Protein AF-A0A8T4C7E3-F1 (afdb_monomer_lite)

Structure (mmCIF, N/CA/C/O backbone):
data_AF-A0A8T4C7E3-F1
#
_entry.id   AF-A0A8T4C7E3-F1
#
loop_
_atom_site.group_PDB
_atom_site.id
_atom_site.type_symbol
_atom_site.label_atom_id
_atom_site.label_alt_id
_atom_site.label_comp_id
_atom_site.label_asym_id
_atom_site.label_entity_id
_atom_site.label_seq_id
_atom_site.pdbx_PDB_ins_code
_atom_site.Cartn_x
_atom_site.Cartn_y
_atom_site.Cartn_z
_atom_site.occupancy
_atom_site.B_iso_or_equiv
_atom_site.auth_seq_id
_atom_site.auth_comp_id
_atom_site.auth_asym_id
_atom_site.auth_atom_id
_atom_site.pdbx_PDB_model_num
ATOM 1 N N . MET A 1 1 ? -0.941 -18.475 -0.691 1.00 82.50 1 MET A N 1
ATOM 2 C CA . MET A 1 1 ? 0.080 -18.364 -1.770 1.00 82.50 1 MET A CA 1
ATOM 3 C C . MET A 1 1 ? 1.444 -18.668 -1.154 1.00 82.50 1 MET A C 1
ATOM 5 O O . MET A 1 1 ? 1.542 -18.576 0.062 1.00 82.50 1 MET A O 1
ATOM 9 N N . LYS A 1 2 ? 2.469 -19.053 -1.928 1.00 84.50 2 LYS A N 1
ATOM 10 C CA . LYS A 1 2 ? 3.841 -19.181 -1.406 1.00 84.50 2 LYS A CA 1
ATOM 11 C C . LYS A 1 2 ? 4.754 -18.134 -2.028 1.00 84.50 2 LYS A C 1
ATOM 13 O O . LYS A 1 2 ? 4.716 -17.951 -3.242 1.00 84.50 2 LYS A O 1
ATOM 18 N N . ILE A 1 3 ? 5.561 -17.474 -1.205 1.00 85.75 3 ILE A N 1
ATOM 19 C CA . ILE A 1 3 ? 6.605 -16.536 -1.630 1.00 85.75 3 ILE A CA 1
ATOM 20 C C . ILE A 1 3 ? 7.895 -16.996 -0.950 1.00 85.75 3 ILE A C 1
ATOM 22 O O . ILE A 1 3 ? 7.884 -17.281 0.242 1.00 85.75 3 ILE A O 1
ATOM 26 N N . GLY A 1 4 ? 8.975 -17.192 -1.712 1.00 80.00 4 GLY A N 1
ATOM 27 C CA . GLY A 1 4 ? 10.256 -17.656 -1.154 1.00 80.00 4 GLY A CA 1
ATOM 28 C C . GLY A 1 4 ? 10.197 -19.000 -0.406 1.00 80.00 4 GLY A C 1
ATOM 29 O O . GLY A 1 4 ? 11.037 -19.255 0.445 1.00 80.00 4 GLY A O 1
ATOM 30 N N . GLY A 1 5 ? 9.195 -19.844 -0.685 1.00 82.50 5 GLY A N 1
ATOM 31 C CA . GLY A 1 5 ? 8.962 -21.111 0.024 1.00 82.50 5 GLY A CA 1
ATOM 32 C C . GLY A 1 5 ? 8.084 -21.005 1.279 1.00 82.50 5 GLY A C 1
ATOM 33 O O . GLY A 1 5 ? 7.629 -22.037 1.772 1.00 82.50 5 GLY A O 1
ATOM 34 N N . PHE A 1 6 ? 7.769 -19.794 1.740 1.00 83.75 6 PHE A N 1
ATOM 35 C CA . PHE A 1 6 ? 6.921 -19.542 2.905 1.00 83.75 6 PHE A CA 1
ATOM 36 C C . PHE A 1 6 ? 5.466 -19.331 2.497 1.00 83.75 6 PHE A C 1
ATOM 38 O O . PHE A 1 6 ? 5.182 -18.708 1.470 1.00 83.75 6 PHE A O 1
ATOM 45 N N . GLU A 1 7 ? 4.533 -19.853 3.294 1.00 84.62 7 GLU A N 1
ATOM 46 C CA . GLU A 1 7 ? 3.115 -19.547 3.120 1.00 84.62 7 GLU A CA 1
ATOM 47 C C . GLU A 1 7 ? 2.833 -18.130 3.600 1.00 84.62 7 GLU A C 1
ATOM 49 O O . GLU A 1 7 ? 3.175 -17.758 4.719 1.00 84.62 7 GLU A O 1
ATOM 54 N N . VAL A 1 8 ? 2.220 -17.337 2.725 1.00 86.62 8 VAL A N 1
ATOM 55 C CA . VAL A 1 8 ? 1.709 -16.018 3.089 1.00 86.62 8 VAL A CA 1
ATOM 56 C C . VAL A 1 8 ? 0.236 -16.097 3.433 1.00 86.62 8 VAL A C 1
ATOM 58 O O . VAL A 1 8 ? -0.486 -16.966 2.927 1.00 86.62 8 VAL A O 1
ATOM 61 N N . GLY A 1 9 ? -0.184 -15.156 4.275 1.00 83.06 9 GLY A N 1
ATOM 62 C CA . GLY A 1 9 ? -1.538 -15.049 4.790 1.00 83.06 9 GLY A CA 1
ATOM 63 C C . GLY A 1 9 ? -2.631 -15.180 3.727 1.00 83.06 9 GLY A C 1
ATOM 64 O O . GLY A 1 9 ? -2.455 -14.698 2.605 1.00 83.06 9 GLY A O 1
ATOM 65 N N . PRO A 1 10 ? -3.773 -15.817 4.038 1.00 87.50 10 PRO A N 1
ATOM 66 C CA . PRO A 1 10 ? -4.917 -15.816 3.136 1.00 87.50 10 PRO A CA 1
ATOM 67 C C . PRO A 1 10 ? -5.454 -14.393 2.936 1.00 87.50 10 PRO A C 1
ATOM 69 O O . PRO A 1 10 ? -5.264 -13.515 3.780 1.00 87.50 10 PRO A O 1
ATOM 72 N N . TYR A 1 11 ? -6.159 -14.181 1.826 1.00 91.06 11 TYR A N 1
ATOM 73 C CA . TYR A 1 11 ? -6.895 -12.946 1.571 1.00 91.06 11 TYR A CA 1
ATOM 74 C C . TYR A 1 11 ? -8.400 -13.218 1.505 1.00 91.06 11 TYR A C 1
ATOM 76 O O . TYR A 1 11 ? -8.830 -14.322 1.163 1.00 91.06 11 TYR A O 1
ATOM 84 N N . ALA A 1 12 ? -9.201 -12.205 1.817 1.00 88.00 12 ALA A N 1
ATOM 85 C CA . ALA A 1 12 ? -10.651 -12.230 1.710 1.00 88.00 12 ALA A CA 1
ATOM 86 C C . ALA A 1 12 ? -11.149 -10.919 1.100 1.00 88.00 12 ALA A C 1
ATOM 88 O O . ALA A 1 12 ? -10.656 -9.846 1.441 1.00 88.00 12 ALA A O 1
ATOM 89 N N . LEU A 1 13 ? -12.145 -11.008 0.222 1.00 90.19 13 LEU A N 1
ATOM 90 C CA . LEU A 1 13 ? -12.872 -9.844 -0.271 1.00 90.19 13 LEU A CA 1
ATOM 91 C C . LEU A 1 13 ? -14.147 -9.689 0.561 1.00 90.19 13 LEU A C 1
ATOM 93 O O . LEU A 1 13 ? -14.930 -10.636 0.664 1.00 90.19 13 LEU A O 1
ATOM 97 N N . ARG A 1 14 ? -14.348 -8.522 1.169 1.00 84.56 14 ARG A N 1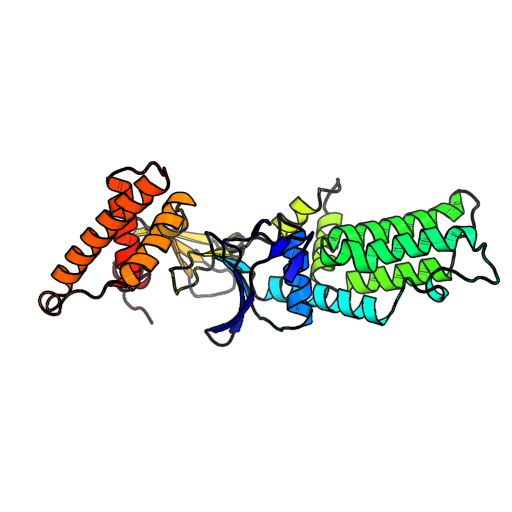
ATOM 98 C CA . ARG A 1 14 ? -15.565 -8.177 1.913 1.00 84.56 14 ARG A CA 1
ATOM 99 C C . ARG A 1 14 ? -16.186 -6.919 1.346 1.00 84.56 14 ARG A C 1
ATOM 101 O O . ARG A 1 14 ? -15.470 -6.038 0.891 1.00 84.56 14 ARG A O 1
ATOM 108 N N . GLU A 1 15 ? -17.505 -6.837 1.389 1.00 84.81 15 GLU A N 1
ATOM 109 C CA . GLU A 1 15 ? -18.229 -5.639 0.985 1.00 84.81 15 GLU A CA 1
ATOM 110 C C . GLU A 1 15 ? -18.813 -4.974 2.230 1.00 84.81 15 GLU A C 1
ATOM 112 O O . GLU A 1 15 ? -19.645 -5.557 2.924 1.00 84.81 15 GLU A O 1
ATOM 117 N N . GLU A 1 16 ? -18.332 -3.773 2.540 1.00 77.12 16 GLU A N 1
ATOM 118 C CA . GLU A 1 16 ? -18.746 -2.991 3.704 1.00 77.12 16 GLU A CA 1
ATOM 119 C C . GLU A 1 16 ? -18.994 -1.547 3.256 1.00 77.12 16 GLU A C 1
ATOM 121 O O . GLU A 1 16 ? -18.185 -0.949 2.551 1.00 77.12 16 GLU A O 1
ATOM 126 N N . GLY A 1 17 ? -20.157 -0.983 3.601 1.00 73.75 17 GLY A N 1
ATOM 127 C CA . GLY A 1 17 ? -20.495 0.401 3.239 1.00 73.75 17 GLY A CA 1
ATOM 128 C C . GLY A 1 17 ? -20.521 0.689 1.729 1.00 73.75 17 GLY A C 1
ATOM 129 O O . GLY A 1 17 ? -20.259 1.820 1.328 1.00 73.75 17 GLY A O 1
ATOM 130 N N . GLY A 1 18 ? -20.802 -0.320 0.893 1.00 80.12 18 GLY A N 1
ATOM 131 C CA . GLY A 1 18 ? -20.802 -0.199 -0.571 1.00 80.12 18 GLY A CA 1
ATOM 132 C C . GLY A 1 18 ? -19.409 -0.160 -1.207 1.00 80.12 18 GLY A C 1
ATOM 133 O O . GLY A 1 18 ? -19.295 0.186 -2.379 1.00 80.12 18 GLY A O 1
ATOM 134 N N . LYS A 1 19 ? -18.361 -0.494 -0.444 1.00 86.94 19 LYS A N 1
ATOM 135 C CA . LYS A 1 19 ? -16.977 -0.595 -0.918 1.00 86.94 19 LYS A CA 1
ATOM 136 C C . LYS A 1 19 ? -16.463 -2.019 -0.758 1.00 86.94 19 LYS A C 1
ATOM 138 O O . LYS A 1 19 ? -16.834 -2.724 0.181 1.00 86.94 19 LYS A O 1
ATOM 143 N N . LYS A 1 20 ? -15.579 -2.436 -1.659 1.00 91.00 20 LYS A N 1
ATOM 144 C CA . LYS A 1 20 ? -14.893 -3.730 -1.651 1.00 91.00 20 LYS A CA 1
ATOM 145 C C . LYS A 1 20 ? -13.562 -3.622 -0.917 1.00 91.00 20 LYS A C 1
ATOM 147 O O . LYS A 1 20 ? -12.617 -2.997 -1.391 1.00 91.00 20 LYS A O 1
ATOM 152 N N . HIS A 1 21 ? -13.481 -4.283 0.223 1.00 89.88 21 HIS A N 1
ATOM 153 C CA . HIS A 1 21 ? -12.300 -4.379 1.063 1.00 89.88 21 HIS A CA 1
ATOM 154 C C . HIS A 1 21 ? -11.558 -5.674 0.747 1.00 89.88 21 HIS A C 1
ATOM 156 O O . HIS A 1 21 ? -12.080 -6.772 0.958 1.00 89.88 21 HIS A O 1
ATOM 162 N N . LEU A 1 22 ? -10.326 -5.553 0.266 1.00 94.06 22 LEU A N 1
ATOM 163 C CA . LEU A 1 22 ? -9.416 -6.669 0.064 1.00 94.06 22 LEU A CA 1
ATOM 164 C C . LEU A 1 22 ? -8.514 -6.813 1.287 1.00 94.06 22 LEU A C 1
ATOM 166 O O . LEU A 1 22 ? -7.558 -6.061 1.473 1.00 94.06 22 LEU A O 1
ATOM 170 N N . ILE A 1 23 ? -8.857 -7.778 2.134 1.00 88.81 23 ILE A N 1
ATOM 171 C CA . ILE A 1 23 ? -8.260 -7.979 3.452 1.00 88.81 23 ILE A CA 1
ATOM 172 C C . ILE A 1 23 ? -7.237 -9.107 3.378 1.00 88.81 23 ILE A C 1
ATOM 174 O O . ILE A 1 23 ? -7.580 -10.222 2.992 1.00 88.81 23 ILE A O 1
ATOM 178 N N . TYR A 1 24 ? -6.004 -8.838 3.795 1.00 90.38 24 TYR A N 1
ATOM 179 C CA . TYR A 1 24 ? -4.910 -9.802 3.892 1.00 90.38 24 TYR A CA 1
ATOM 180 C C . TYR A 1 24 ? -4.664 -10.146 5.359 1.00 90.38 24 TYR A C 1
ATOM 182 O O . TYR A 1 24 ? -4.425 -9.254 6.169 1.00 90.38 24 TYR A O 1
ATOM 190 N N . ALA A 1 25 ? -4.700 -11.430 5.713 1.00 84.75 25 ALA A N 1
ATOM 191 C CA . ALA A 1 25 ? -4.421 -11.886 7.072 1.00 84.75 25 ALA A CA 1
ATOM 192 C C . ALA A 1 25 ? -2.904 -11.977 7.306 1.00 84.75 25 ALA A C 1
ATOM 194 O O . ALA A 1 25 ? -2.286 -13.012 7.078 1.00 84.75 25 ALA A O 1
ATOM 195 N N . CYS A 1 26 ? -2.287 -10.888 7.747 1.00 84.56 26 CYS A N 1
ATOM 196 C CA . CYS A 1 26 ? -0.836 -10.759 7.872 1.00 84.56 26 CYS A CA 1
ATOM 197 C C . CYS A 1 26 ? -0.260 -11.224 9.220 1.00 84.56 26 CYS A C 1
ATOM 199 O O . CYS A 1 26 ? 0.955 -11.328 9.332 1.00 84.56 26 CYS A O 1
ATOM 201 N N . LYS A 1 27 ? -1.101 -11.534 10.211 1.00 74.06 27 LYS A N 1
ATOM 202 C CA . LYS A 1 27 ? -0.687 -11.847 11.592 1.00 74.06 27 LYS A CA 1
ATOM 203 C C . LYS A 1 27 ? 0.348 -12.972 11.735 1.00 74.06 27 LYS A C 1
ATOM 205 O O . LYS A 1 27 ? 1.240 -12.876 12.567 1.00 74.06 27 LYS A O 1
ATOM 210 N N . ASP A 1 28 ? 0.222 -14.024 10.929 1.00 74.81 28 ASP A N 1
ATOM 211 C CA . ASP A 1 28 ? 1.137 -15.177 10.939 1.00 74.81 28 ASP A CA 1
ATOM 212 C C . ASP A 1 28 ? 2.102 -15.153 9.737 1.00 74.81 28 ASP A C 1
ATOM 214 O O . ASP A 1 28 ? 2.719 -16.160 9.387 1.00 74.81 28 ASP A O 1
ATOM 218 N N . CYS A 1 29 ? 2.201 -14.013 9.047 1.00 79.75 29 CYS A N 1
ATOM 219 C CA . CYS A 1 29 ? 3.056 -13.869 7.880 1.00 79.75 29 CYS A CA 1
ATOM 220 C C . CYS A 1 29 ? 4.514 -13.665 8.309 1.00 79.75 29 CYS A C 1
ATOM 222 O O . CYS A 1 29 ? 4.811 -12.885 9.207 1.00 79.75 29 CYS A O 1
ATOM 224 N N . VAL A 1 30 ? 5.442 -14.325 7.612 1.00 82.50 30 VAL A N 1
ATOM 225 C CA . VAL A 1 30 ? 6.892 -14.142 7.824 1.00 82.50 30 VAL A CA 1
ATOM 226 C C . VAL A 1 30 ? 7.370 -12.769 7.322 1.00 82.50 30 VAL A C 1
ATOM 228 O O . VAL A 1 30 ? 8.421 -12.283 7.730 1.00 82.50 30 VAL A O 1
ATOM 231 N N . TYR A 1 31 ? 6.594 -12.146 6.433 1.00 85.88 31 TYR A N 1
ATOM 232 C CA . TYR A 1 31 ? 6.879 -10.845 5.830 1.00 85.88 31 TYR A CA 1
ATOM 233 C C . TYR A 1 31 ? 6.127 -9.720 6.540 1.00 85.88 31 TYR A C 1
ATOM 235 O O . TYR A 1 31 ? 5.017 -9.920 7.037 1.00 85.88 31 TYR A O 1
ATOM 243 N N . GLY A 1 32 ? 6.704 -8.521 6.523 1.00 81.94 32 GLY A N 1
ATOM 244 C CA . GLY A 1 32 ? 6.126 -7.329 7.126 1.00 81.94 32 GLY A CA 1
ATOM 245 C C . GLY A 1 32 ? 4.801 -6.928 6.479 1.00 81.94 32 GLY A C 1
ATOM 246 O O . GLY A 1 32 ? 4.667 -6.856 5.257 1.00 81.94 32 GLY A O 1
ATOM 247 N N . ALA A 1 33 ? 3.814 -6.602 7.311 1.00 85.88 33 ALA A N 1
ATOM 248 C CA . ALA A 1 33 ? 2.494 -6.145 6.888 1.00 85.88 33 ALA A CA 1
ATOM 249 C C . ALA A 1 33 ? 2.495 -4.657 6.493 1.00 85.88 33 ALA A C 1
ATOM 251 O O . ALA A 1 33 ? 1.714 -3.875 7.031 1.00 85.88 33 ALA A O 1
ATOM 252 N N . SER A 1 34 ? 3.399 -4.246 5.601 1.00 87.06 34 SER A N 1
ATOM 253 C CA . SER A 1 34 ? 3.549 -2.860 5.141 1.00 87.06 34 SER A CA 1
ATOM 254 C C . SER A 1 34 ? 3.855 -2.836 3.652 1.00 87.06 34 SER A C 1
ATOM 256 O O . SER A 1 34 ? 4.810 -3.458 3.188 1.00 87.06 34 SER A O 1
ATOM 258 N N . LEU A 1 35 ? 3.050 -2.084 2.907 1.00 88.75 35 LEU A N 1
ATOM 259 C CA . LEU A 1 35 ? 3.277 -1.839 1.491 1.00 88.75 35 LEU A CA 1
ATOM 260 C C . LEU A 1 35 ? 4.555 -1.024 1.264 1.00 88.75 35 LEU A C 1
ATOM 262 O O . LEU A 1 35 ? 5.218 -1.204 0.243 1.00 88.75 35 LEU A O 1
ATOM 266 N N . ALA A 1 36 ? 4.922 -0.159 2.213 1.00 86.88 36 ALA A N 1
ATOM 267 C CA . ALA A 1 36 ? 6.114 0.668 2.107 1.00 86.88 36 ALA A CA 1
ATOM 268 C C . ALA A 1 36 ? 7.393 -0.098 2.453 1.00 86.88 36 ALA A C 1
ATOM 270 O O . ALA A 1 36 ? 8.388 -0.016 1.730 1.00 86.88 36 ALA A O 1
ATOM 271 N N . ASP A 1 37 ? 7.350 -0.905 3.510 1.00 85.75 37 ASP A N 1
ATOM 272 C CA . ASP A 1 37 ? 8.562 -1.492 4.077 1.00 85.75 37 ASP A CA 1
ATOM 273 C C . ASP A 1 37 ? 8.895 -2.882 3.538 1.00 85.75 37 ASP A C 1
ATOM 275 O O . ASP A 1 37 ? 10.071 -3.238 3.522 1.00 85.75 37 ASP A O 1
ATOM 279 N N . ASP A 1 38 ? 7.911 -3.662 3.068 1.00 90.38 38 ASP A N 1
ATOM 280 C CA . ASP A 1 38 ? 8.159 -5.045 2.648 1.00 90.38 38 ASP A CA 1
ATOM 281 C C . ASP A 1 38 ? 7.860 -5.292 1.149 1.00 90.38 38 ASP A C 1
ATOM 283 O O . ASP A 1 38 ? 6.703 -5.235 0.713 1.00 90.38 38 ASP A O 1
ATOM 287 N N . PRO A 1 39 ? 8.877 -5.629 0.328 1.00 92.44 39 PRO A N 1
ATOM 288 C CA . PRO A 1 39 ? 8.686 -5.938 -1.091 1.00 92.44 39 PRO A CA 1
ATOM 289 C C . PRO A 1 39 ? 7.868 -7.211 -1.345 1.00 92.44 39 PRO A C 1
ATOM 291 O O . PRO A 1 39 ? 7.196 -7.312 -2.371 1.00 92.44 39 PRO A O 1
ATOM 294 N N . HIS A 1 40 ? 7.889 -8.188 -0.439 1.00 93.75 40 HIS A N 1
ATOM 295 C CA . HIS A 1 40 ? 7.094 -9.410 -0.571 1.00 93.75 40 HIS A CA 1
ATOM 296 C C . HIS A 1 40 ? 5.614 -9.127 -0.318 1.00 93.75 40 HIS A C 1
ATOM 298 O O . HIS A 1 40 ? 4.759 -9.737 -0.962 1.00 93.75 40 HIS A O 1
ATOM 304 N N . CYS A 1 41 ? 5.307 -8.166 0.561 1.00 92.81 41 CYS A N 1
ATOM 305 C CA . CYS A 1 41 ? 3.948 -7.664 0.740 1.00 92.81 41 CYS A CA 1
ATOM 306 C C . CYS A 1 41 ? 3.427 -7.028 -0.558 1.00 92.81 41 CYS A C 1
ATOM 308 O O . CYS A 1 41 ? 2.362 -7.413 -1.042 1.00 92.81 41 CYS A O 1
ATOM 310 N N . ARG A 1 42 ? 4.223 -6.158 -1.200 1.00 94.25 42 ARG A N 1
ATOM 311 C CA . ARG A 1 42 ? 3.896 -5.584 -2.523 1.00 94.25 42 ARG A CA 1
ATOM 312 C C . ARG A 1 42 ? 3.643 -6.666 -3.572 1.00 94.25 42 ARG A C 1
ATOM 314 O O . ARG A 1 42 ? 2.609 -6.646 -4.237 1.00 94.25 42 ARG A O 1
ATOM 321 N N . PHE A 1 43 ? 4.522 -7.665 -3.651 1.00 94.69 43 PHE A N 1
ATOM 322 C CA . PHE A 1 43 ? 4.350 -8.801 -4.558 1.00 94.69 43 PHE A CA 1
ATOM 323 C C . PHE A 1 43 ? 3.058 -9.576 -4.301 1.00 94.69 43 PHE A C 1
ATOM 325 O O . PHE A 1 43 ? 2.363 -9.966 -5.245 1.00 94.69 43 PHE A O 1
ATOM 332 N N . HIS A 1 44 ? 2.715 -9.807 -3.034 1.00 94.38 44 HIS A N 1
ATOM 333 C CA . HIS A 1 44 ? 1.473 -10.476 -2.677 1.00 94.38 44 HIS A CA 1
ATOM 334 C C . HIS A 1 44 ? 0.256 -9.666 -3.142 1.00 94.38 44 HIS A C 1
ATOM 336 O O . HIS A 1 44 ? -0.615 -10.214 -3.819 1.00 94.38 44 HIS A O 1
ATOM 342 N N . ILE A 1 45 ? 0.248 -8.361 -2.859 1.00 94.56 45 ILE A N 1
ATOM 343 C CA . ILE A 1 45 ? -0.830 -7.439 -3.231 1.00 94.56 45 ILE A CA 1
ATOM 344 C C . ILE A 1 45 ? -1.019 -7.398 -4.749 1.00 94.56 45 ILE A C 1
ATOM 346 O O . ILE A 1 45 ? -2.123 -7.627 -5.244 1.00 94.56 45 ILE A O 1
ATOM 350 N N . VAL A 1 46 ? 0.063 -7.187 -5.504 1.00 95.00 46 VAL A N 1
ATOM 351 C CA . VAL A 1 46 ? 0.045 -7.134 -6.974 1.00 95.00 46 VAL A CA 1
ATOM 352 C C . VAL A 1 46 ? -0.557 -8.399 -7.576 1.00 95.00 46 VAL A C 1
ATOM 354 O O . VAL A 1 46 ? -1.351 -8.313 -8.512 1.00 95.00 46 VAL A O 1
ATOM 357 N N . ASN A 1 47 ? -0.197 -9.576 -7.057 1.00 93.25 47 ASN A N 1
ATOM 358 C CA . ASN A 1 47 ? -0.680 -10.853 -7.586 1.00 93.25 47 ASN A CA 1
ATOM 359 C C . ASN A 1 47 ? -2.146 -11.139 -7.262 1.00 93.25 47 ASN A C 1
ATOM 361 O O . ASN A 1 47 ? -2.823 -11.805 -8.049 1.00 93.25 47 ASN A O 1
ATOM 365 N N . VAL A 1 48 ? -2.643 -10.666 -6.122 1.00 94.62 48 VAL A N 1
ATOM 366 C CA . VAL A 1 48 ? -4.057 -10.813 -5.770 1.00 94.62 48 VAL A CA 1
ATOM 367 C C . VAL A 1 48 ? -4.906 -9.808 -6.556 1.00 94.62 48 VAL A C 1
ATOM 369 O O . VAL A 1 48 ? -5.908 -10.209 -7.145 1.00 94.62 48 VAL A O 1
ATOM 372 N N . LEU A 1 49 ? -4.456 -8.557 -6.709 1.00 95.25 49 LEU A N 1
ATOM 373 C CA . LEU A 1 49 ? -5.123 -7.540 -7.541 1.00 95.25 49 LEU A CA 1
ATOM 374 C C . LEU A 1 49 ? -5.203 -7.903 -9.037 1.00 95.25 49 LEU A C 1
ATOM 376 O O . LEU A 1 49 ? -6.060 -7.381 -9.751 1.00 95.25 49 LEU A O 1
ATOM 380 N N . GLN A 1 50 ? -4.379 -8.841 -9.526 1.00 92.06 50 GLN A N 1
ATOM 381 C CA . GLN A 1 50 ? -4.520 -9.377 -10.892 1.00 92.06 50 GLN A CA 1
ATOM 382 C C . GLN A 1 50 ? -5.819 -10.188 -11.051 1.00 92.06 50 GLN A C 1
ATOM 384 O O . GLN A 1 50 ? -6.291 -10.372 -12.169 1.00 92.06 50 GLN A O 1
ATOM 389 N N . LYS A 1 51 ? -6.382 -10.704 -9.949 1.00 91.69 51 LYS A N 1
ATOM 390 C CA . LYS A 1 51 ? -7.516 -11.646 -9.932 1.00 91.69 51 LYS A CA 1
ATOM 391 C C . LYS A 1 51 ? -8.778 -11.071 -9.299 1.00 91.69 51 LYS A C 1
ATOM 393 O O . LYS A 1 51 ? -9.857 -11.624 -9.495 1.00 91.69 51 LYS A O 1
ATOM 398 N N . SER A 1 52 ? -8.644 -10.011 -8.513 1.00 90.00 52 SER A N 1
ATOM 399 C CA . SER A 1 52 ? -9.742 -9.379 -7.790 1.00 90.00 52 SER A CA 1
ATOM 400 C C . SER A 1 52 ? -9.677 -7.870 -7.923 1.00 90.00 52 SER A C 1
ATOM 402 O O . SER A 1 52 ? -8.593 -7.293 -7.946 1.00 90.00 52 SER A O 1
ATOM 404 N N . ASP A 1 53 ? -10.848 -7.253 -7.941 1.00 90.75 53 ASP A N 1
ATOM 405 C CA . ASP A 1 53 ? -11.003 -5.806 -7.913 1.00 90.75 53 ASP A CA 1
ATOM 406 C C . ASP A 1 53 ? -11.409 -5.353 -6.508 1.00 90.75 53 ASP A C 1
ATOM 408 O O . ASP A 1 53 ? -12.183 -6.045 -5.834 1.00 90.75 53 ASP A O 1
ATOM 412 N N . ALA A 1 54 ? -10.860 -4.229 -6.057 1.00 93.81 54 ALA A N 1
ATOM 413 C CA . ALA A 1 54 ? -11.018 -3.746 -4.693 1.00 93.81 54 ALA A CA 1
ATOM 414 C C . ALA A 1 54 ? -10.934 -2.222 -4.634 1.00 93.81 54 ALA A C 1
ATOM 416 O O . ALA A 1 54 ? -10.138 -1.614 -5.343 1.00 93.81 54 ALA A O 1
ATOM 417 N N . ASP A 1 55 ? -11.717 -1.637 -3.733 1.00 91.62 55 ASP A N 1
ATOM 418 C CA . ASP A 1 55 ? -11.691 -0.206 -3.440 1.00 91.62 55 ASP A CA 1
ATOM 419 C C . ASP A 1 55 ? -10.680 0.103 -2.329 1.00 91.62 55 ASP A C 1
ATOM 421 O O . ASP A 1 55 ? -10.104 1.181 -2.290 1.00 91.62 55 ASP A O 1
ATOM 425 N N . LEU A 1 56 ? -10.448 -0.837 -1.409 1.00 91.31 56 LEU A N 1
ATOM 426 C CA . LEU A 1 56 ? -9.556 -0.657 -0.263 1.00 91.31 56 LEU A CA 1
ATOM 427 C C . LEU A 1 56 ? -8.679 -1.892 -0.063 1.00 91.31 56 LEU A C 1
ATOM 429 O O . LEU A 1 56 ? -9.166 -3.022 -0.144 1.00 91.31 56 LEU A O 1
ATOM 433 N N . ILE A 1 57 ? -7.407 -1.685 0.272 1.00 94.25 57 ILE A N 1
ATOM 434 C CA . ILE A 1 57 ? -6.493 -2.750 0.707 1.00 94.25 57 ILE A CA 1
ATOM 435 C C . ILE A 1 57 ? -6.344 -2.667 2.221 1.00 94.25 57 ILE A C 1
ATOM 437 O O . ILE A 1 57 ? -6.011 -1.613 2.758 1.00 94.25 57 ILE A O 1
ATOM 441 N N . VAL A 1 58 ? -6.551 -3.786 2.912 1.00 89.75 58 VAL A N 1
ATOM 442 C CA . VAL A 1 58 ? -6.403 -3.883 4.367 1.00 89.75 58 VAL A CA 1
ATOM 443 C C . VAL A 1 58 ? -5.375 -4.955 4.696 1.00 89.75 58 VAL A C 1
ATOM 445 O O . VAL A 1 58 ? -5.591 -6.132 4.413 1.00 89.75 58 VAL A O 1
ATOM 448 N N . LEU A 1 59 ? -4.263 -4.571 5.314 1.00 89.62 59 LEU A N 1
ATOM 449 C CA . LEU A 1 59 ? -3.284 -5.511 5.860 1.00 89.62 59 LEU A CA 1
ATOM 450 C C . LEU A 1 59 ? -3.597 -5.722 7.341 1.00 89.62 59 LEU A C 1
ATOM 452 O O . LEU A 1 59 ? -3.328 -4.848 8.162 1.00 89.62 59 LEU A O 1
ATOM 456 N N . ALA A 1 60 ? -4.210 -6.859 7.665 1.00 82.00 60 ALA A N 1
ATOM 457 C CA . ALA A 1 60 ? -4.644 -7.206 9.013 1.00 82.00 60 ALA A CA 1
ATOM 458 C C . ALA A 1 60 ? -3.541 -7.980 9.748 1.00 82.00 60 ALA A C 1
ATOM 460 O O . ALA A 1 60 ? -3.422 -9.201 9.621 1.00 82.00 60 ALA A O 1
ATOM 461 N N . ASP A 1 61 ? -2.720 -7.255 10.499 1.00 78.69 61 ASP A N 1
ATOM 462 C CA . ASP A 1 61 ? -1.683 -7.791 11.386 1.00 78.69 61 ASP A CA 1
ATOM 463 C C . ASP A 1 61 ? -2.110 -7.591 12.856 1.00 78.69 61 ASP A C 1
ATOM 465 O O . ASP A 1 61 ? -3.288 -7.753 13.185 1.00 78.69 61 ASP A O 1
ATOM 469 N N . VAL A 1 62 ? -1.192 -7.212 13.752 1.00 66.06 62 VAL A N 1
ATOM 470 C CA . VAL A 1 62 ? -1.522 -6.608 15.045 1.00 66.06 62 VAL A CA 1
ATOM 471 C C . VAL A 1 62 ? -2.450 -5.419 14.809 1.00 66.06 62 VAL A C 1
ATOM 473 O O . VAL A 1 62 ? -3.507 -5.372 15.411 1.00 66.06 62 VAL A O 1
ATOM 476 N N . TYR A 1 63 ? -2.137 -4.529 13.867 1.00 66.75 63 TYR A N 1
ATOM 477 C CA . TYR A 1 63 ? -3.035 -3.450 13.447 1.00 66.75 63 TYR A CA 1
ATOM 478 C C . TYR A 1 63 ? -3.595 -3.705 12.049 1.00 66.75 63 TYR A C 1
ATOM 480 O O . TYR A 1 63 ? -2.955 -4.370 11.233 1.00 66.75 63 TYR A O 1
ATOM 488 N N . GLU A 1 64 ? -4.757 -3.122 11.751 1.00 77.31 64 GLU A N 1
ATOM 489 C CA . GLU A 1 64 ? -5.229 -3.009 10.373 1.00 77.31 64 GLU A CA 1
ATOM 490 C C . GLU A 1 64 ? -4.574 -1.788 9.737 1.00 77.31 64 GLU A C 1
ATOM 492 O O . GLU A 1 64 ? -4.837 -0.656 10.133 1.00 77.31 64 GLU A O 1
ATOM 497 N N . ARG A 1 65 ? -3.714 -2.013 8.747 1.00 82.62 65 ARG A N 1
ATOM 498 C CA . ARG A 1 65 ? -3.218 -0.945 7.877 1.00 82.62 65 ARG A CA 1
ATOM 499 C C . ARG A 1 65 ? -4.131 -0.845 6.671 1.00 82.62 65 ARG A C 1
ATOM 501 O O . ARG A 1 65 ? -4.187 -1.777 5.868 1.00 82.62 65 ARG A O 1
ATOM 508 N N . VAL A 1 66 ? -4.858 0.260 6.571 1.00 85.38 66 VAL A N 1
ATOM 509 C CA . VAL A 1 66 ? -5.822 0.503 5.499 1.00 85.38 66 VAL A CA 1
ATOM 510 C C . VAL A 1 66 ? -5.214 1.470 4.491 1.00 85.38 66 VAL A C 1
ATOM 512 O O . VAL A 1 66 ? -4.823 2.580 4.846 1.00 85.38 66 VAL A O 1
ATOM 515 N N . TYR A 1 67 ? -5.161 1.048 3.231 1.00 89.56 67 TYR A N 1
ATOM 516 C CA . TYR A 1 67 ? -4.827 1.902 2.097 1.00 89.56 67 TYR A CA 1
ATOM 517 C C . TYR A 1 67 ? -6.114 2.337 1.406 1.00 89.56 67 TYR A C 1
ATOM 519 O O . TYR A 1 67 ? -7.014 1.525 1.166 1.00 89.56 67 TYR A O 1
ATOM 527 N N . ASN A 1 68 ? -6.206 3.631 1.115 1.00 87.25 68 ASN A N 1
ATOM 528 C CA . ASN A 1 68 ? -7.419 4.248 0.590 1.00 87.25 68 ASN A CA 1
ATOM 529 C C . ASN A 1 68 ? -7.673 3.889 -0.893 1.00 87.25 68 ASN A C 1
ATOM 531 O O . ASN A 1 68 ? -6.902 3.159 -1.519 1.00 87.25 68 ASN A O 1
ATOM 535 N N . GLU A 1 69 ? -8.764 4.404 -1.462 1.00 90.81 69 GLU A N 1
ATOM 536 C CA . GLU A 1 69 ? -9.148 4.158 -2.863 1.00 90.81 69 GLU A CA 1
ATOM 537 C C . GLU A 1 69 ? -8.118 4.650 -3.869 1.00 90.81 69 GLU A C 1
ATOM 539 O O . GLU A 1 69 ? -7.854 3.981 -4.867 1.00 90.81 69 GLU A O 1
ATOM 544 N N . GLU A 1 70 ? -7.503 5.801 -3.612 1.00 89.06 70 GLU A N 1
ATOM 545 C CA . GLU A 1 70 ? -6.496 6.347 -4.509 1.00 89.06 70 GLU A CA 1
ATOM 546 C C . GLU A 1 70 ? -5.252 5.456 -4.543 1.00 89.06 70 GLU A C 1
ATOM 548 O O . GLU A 1 70 ? -4.801 5.060 -5.620 1.00 89.06 70 GLU A O 1
ATOM 553 N N . GLN A 1 71 ? -4.743 5.078 -3.371 1.00 92.00 71 GLN A N 1
ATOM 554 C CA . GLN A 1 71 ? -3.598 4.182 -3.224 1.00 92.00 71 GLN A CA 1
ATOM 555 C C . GLN A 1 71 ? -3.902 2.789 -3.793 1.00 92.00 71 GLN A C 1
ATOM 557 O O . GLN A 1 71 ? -3.072 2.201 -4.488 1.00 92.00 71 GLN A O 1
ATOM 562 N N . THR A 1 72 ? -5.106 2.266 -3.553 1.00 95.06 72 THR A N 1
ATOM 563 C CA . THR A 1 72 ? -5.537 0.963 -4.078 1.00 95.06 72 THR A CA 1
ATOM 564 C C . THR A 1 72 ? -5.627 0.988 -5.601 1.00 95.06 72 THR A C 1
ATOM 566 O O . THR A 1 72 ? -5.120 0.082 -6.264 1.00 95.06 72 THR A O 1
ATOM 569 N N . LYS A 1 73 ? -6.178 2.061 -6.179 1.00 95.38 73 LYS A N 1
ATOM 570 C CA . LYS A 1 73 ? -6.240 2.255 -7.630 1.00 95.38 73 LYS A CA 1
ATOM 571 C C . LYS A 1 73 ? -4.852 2.367 -8.258 1.00 95.38 73 LYS A C 1
ATOM 573 O O . LYS A 1 73 ? -4.607 1.746 -9.287 1.00 95.38 73 LYS A O 1
ATOM 578 N N . GLN A 1 74 ? -3.934 3.097 -7.627 1.00 95.12 74 GLN A N 1
ATOM 579 C CA . GLN A 1 74 ? -2.536 3.166 -8.060 1.00 95.12 74 GLN A CA 1
ATOM 580 C C . GLN A 1 74 ? -1.897 1.767 -8.121 1.00 95.12 74 GLN A C 1
ATOM 582 O O . GLN A 1 74 ? -1.262 1.417 -9.114 1.00 95.12 74 GLN A O 1
ATOM 587 N N . TRP A 1 75 ? -2.121 0.921 -7.111 1.00 95.38 75 TRP A N 1
ATOM 588 C CA . TRP A 1 75 ? -1.631 -0.463 -7.121 1.00 95.38 75 TRP A CA 1
ATOM 589 C C . TRP A 1 75 ? -2.350 -1.368 -8.114 1.00 95.38 75 TRP A C 1
ATOM 591 O O . TRP A 1 75 ? -1.735 -2.285 -8.666 1.00 95.38 75 TRP A O 1
ATOM 601 N N . LYS A 1 76 ? -3.627 -1.101 -8.389 1.00 96.75 76 LYS A N 1
ATOM 602 C CA . LYS A 1 76 ? -4.366 -1.787 -9.444 1.00 96.75 76 LYS A CA 1
ATOM 603 C C . LYS A 1 76 ? -3.782 -1.476 -10.826 1.00 96.75 76 LYS A C 1
ATOM 605 O O . LYS A 1 76 ? -3.550 -2.408 -11.587 1.00 96.75 76 LYS A O 1
ATOM 610 N N . GLU A 1 77 ? -3.419 -0.223 -11.105 1.00 97.00 77 GLU A N 1
ATOM 611 C CA . GLU A 1 77 ? -2.726 0.163 -12.346 1.00 97.00 77 GLU A CA 1
ATOM 612 C C . GLU A 1 77 ? -1.378 -0.566 -12.505 1.00 97.00 77 GLU A C 1
ATOM 614 O O . GLU A 1 77 ? -1.062 -1.052 -13.590 1.00 97.00 77 GLU A O 1
ATOM 619 N N . ILE A 1 78 ? -0.603 -0.717 -11.423 1.00 97.25 78 ILE A N 1
ATOM 620 C CA . ILE A 1 78 ? 0.637 -1.516 -11.432 1.00 97.25 78 ILE A CA 1
ATOM 621 C C . ILE A 1 78 ? 0.352 -3.002 -11.692 1.00 97.25 78 ILE A C 1
ATOM 623 O O . ILE A 1 78 ? 1.070 -3.658 -12.445 1.00 97.25 78 ILE A O 1
ATOM 627 N N . SER A 1 79 ? -0.696 -3.545 -11.077 1.00 96.44 79 SER A N 1
ATOM 628 C CA . SER A 1 79 ? -1.128 -4.929 -11.281 1.00 96.44 79 SER A CA 1
ATOM 629 C C . SER A 1 79 ? -1.529 -5.198 -12.738 1.00 96.44 79 SER A C 1
ATOM 631 O O . SER A 1 79 ? -1.145 -6.217 -13.318 1.00 96.44 79 SER A O 1
ATOM 633 N N . ASP A 1 80 ? -2.225 -4.249 -13.359 1.00 96.31 80 ASP A N 1
ATOM 634 C CA . ASP A 1 80 ? -2.615 -4.318 -14.765 1.00 96.31 80 ASP A CA 1
ATOM 635 C C . ASP A 1 80 ? -1.403 -4.149 -15.696 1.00 96.31 80 ASP A C 1
ATOM 637 O O . ASP A 1 80 ? -1.306 -4.853 -16.701 1.00 96.31 80 ASP A O 1
ATOM 641 N N . LEU A 1 81 ? -0.423 -3.315 -15.325 1.00 96.81 81 LEU A N 1
ATOM 642 C CA . LEU A 1 81 ? 0.849 -3.181 -16.042 1.00 96.81 81 LEU A CA 1
ATOM 643 C C . LEU A 1 81 ? 1.638 -4.501 -16.070 1.00 96.81 81 LEU A C 1
ATOM 645 O O . LEU A 1 81 ? 2.182 -4.875 -17.108 1.00 96.81 81 LEU A O 1
ATOM 649 N N . VAL A 1 82 ? 1.658 -5.249 -14.959 1.00 95.62 82 VAL A N 1
ATOM 650 C CA . VAL A 1 82 ? 2.266 -6.593 -14.909 1.00 95.62 82 VAL A CA 1
ATOM 651 C C . VAL A 1 82 ? 1.595 -7.541 -15.906 1.00 95.62 82 VAL A C 1
ATOM 653 O O . VAL A 1 82 ? 2.279 -8.317 -16.573 1.00 95.62 82 VAL A O 1
ATOM 656 N N . ASN A 1 83 ? 0.267 -7.491 -16.029 1.00 94.50 83 ASN A N 1
ATOM 657 C CA . ASN A 1 83 ? -0.466 -8.309 -16.998 1.00 94.50 83 ASN A CA 1
ATOM 658 C C . ASN A 1 83 ? -0.212 -7.867 -18.447 1.00 94.50 83 ASN A C 1
ATOM 660 O O . ASN A 1 83 ? -0.021 -8.724 -19.309 1.00 94.50 83 ASN A O 1
ATOM 664 N N . ASP A 1 84 ? -0.164 -6.559 -18.710 1.00 95.31 84 ASP A N 1
ATOM 665 C CA . ASP A 1 84 ? 0.153 -6.006 -20.032 1.00 95.31 84 ASP A CA 1
ATOM 666 C C . ASP A 1 84 ? 1.541 -6.458 -20.504 1.00 95.31 84 ASP A C 1
ATOM 668 O O . ASP A 1 84 ? 1.696 -6.972 -21.611 1.00 95.31 84 ASP A O 1
ATOM 672 N N . PHE A 1 85 ? 2.549 -6.362 -19.635 1.00 95.19 85 PHE A N 1
ATOM 673 C CA . PHE A 1 85 ? 3.908 -6.796 -19.955 1.00 95.19 85 PHE A CA 1
ATOM 674 C C . PHE A 1 85 ? 4.007 -8.302 -20.177 1.00 95.19 85 PHE A C 1
ATOM 676 O O . PHE A 1 85 ? 4.716 -8.735 -21.087 1.00 95.19 85 PHE A O 1
ATOM 683 N N . LYS A 1 86 ? 3.253 -9.099 -19.407 1.00 92.44 86 LYS A N 1
ATOM 684 C CA . LYS A 1 86 ? 3.145 -10.542 -19.647 1.00 92.44 86 LYS A CA 1
ATOM 685 C C . LYS A 1 86 ? 2.540 -10.866 -21.008 1.00 92.44 86 LYS A C 1
ATOM 687 O O . LYS A 1 86 ? 3.014 -11.786 -21.658 1.00 92.44 86 LYS A O 1
ATOM 692 N N . GLY A 1 87 ? 1.518 -10.126 -21.432 1.00 92.25 87 GLY A N 1
ATOM 693 C CA . GLY A 1 87 ? 0.863 -10.342 -22.722 1.00 92.25 87 GLY A CA 1
ATOM 694 C C . GLY A 1 87 ? 1.703 -9.909 -23.925 1.00 92.25 87 GLY A C 1
ATOM 695 O O . GLY A 1 87 ? 1.576 -10.498 -24.994 1.00 92.25 87 GLY A O 1
ATOM 696 N N . LYS A 1 88 ? 2.555 -8.890 -23.763 1.00 93.06 88 LYS A N 1
ATOM 697 C CA . LYS A 1 88 ? 3.408 -8.364 -24.842 1.00 93.06 88 LYS A CA 1
ATOM 698 C C . LYS A 1 88 ? 4.731 -9.100 -25.013 1.00 93.06 88 LYS A C 1
ATOM 700 O O . LYS A 1 88 ? 5.337 -8.993 -26.073 1.00 93.06 88 LYS A O 1
ATOM 705 N N . GLU A 1 89 ? 5.181 -9.817 -23.983 1.00 91.81 89 GLU A N 1
ATOM 706 C CA . GLU A 1 89 ? 6.411 -10.615 -24.009 1.00 91.81 89 GLU A CA 1
ATOM 707 C C . GLU A 1 89 ? 7.618 -9.822 -24.542 1.00 91.81 89 GLU A C 1
ATOM 709 O O . GLU A 1 89 ? 8.334 -10.279 -25.434 1.00 91.81 89 GLU A O 1
ATOM 714 N N . TYR A 1 90 ? 7.869 -8.620 -24.008 1.00 89.94 90 TYR A N 1
ATOM 715 C CA . TYR A 1 90 ? 8.969 -7.749 -24.463 1.00 89.94 90 TYR A CA 1
ATOM 716 C C . TYR A 1 90 ? 10.363 -8.395 -24.367 1.00 89.94 90 TYR A C 1
ATOM 718 O O . TYR A 1 90 ? 11.318 -7.911 -24.969 1.00 89.94 90 TYR A O 1
ATOM 726 N N . TRP A 1 91 ? 10.508 -9.477 -23.600 1.00 88.75 91 TRP A N 1
ATOM 727 C CA . TRP A 1 91 ? 11.735 -10.273 -23.527 1.00 88.75 91 TRP A CA 1
ATOM 728 C C . TRP A 1 91 ? 11.938 -11.183 -24.747 1.00 88.75 91 TRP A C 1
ATOM 730 O O . TRP A 1 91 ? 13.006 -11.765 -24.905 1.00 88.75 91 TRP A O 1
ATOM 740 N N . SER A 1 92 ? 10.940 -11.343 -25.615 1.00 89.31 92 SER A N 1
ATOM 741 C CA . SER A 1 92 ? 11.050 -12.179 -26.809 1.00 89.31 92 SER A CA 1
ATOM 742 C C . SER A 1 92 ? 12.043 -11.605 -27.821 1.00 89.31 92 SER A C 1
ATOM 744 O O . SER A 1 92 ? 12.239 -10.397 -27.941 1.00 89.31 92 SER A O 1
ATOM 746 N N . TYR A 1 93 ? 12.661 -12.504 -28.585 1.00 87.06 93 TYR A N 1
ATOM 747 C CA . TYR A 1 93 ? 13.794 -12.217 -29.465 1.00 87.06 93 TYR A CA 1
ATOM 748 C C . TYR A 1 93 ? 13.564 -11.043 -30.441 1.00 87.06 93 TYR A C 1
ATOM 750 O O . TYR A 1 93 ? 14.476 -10.250 -30.656 1.00 87.06 93 TYR A O 1
ATOM 758 N N . SER A 1 94 ? 12.343 -10.864 -30.960 1.00 87.62 94 SER A N 1
ATOM 759 C CA . SER A 1 94 ? 11.986 -9.772 -31.883 1.00 87.62 94 SER A CA 1
ATOM 760 C C . SER A 1 94 ? 12.062 -8.370 -31.275 1.00 87.62 94 SER A C 1
ATOM 762 O O . SER A 1 94 ? 12.162 -7.395 -32.012 1.00 87.62 94 SER A O 1
ATOM 764 N N . HIS A 1 95 ? 12.010 -8.254 -29.948 1.00 89.75 95 HIS A N 1
ATOM 765 C CA . HIS A 1 95 ? 12.046 -6.979 -29.230 1.00 89.75 95 HIS A CA 1
ATOM 766 C C . HIS A 1 95 ? 13.457 -6.611 -28.748 1.00 89.75 95 HIS A C 1
ATOM 768 O O . HIS A 1 95 ? 13.674 -5.513 -28.228 1.00 89.75 95 HIS A O 1
ATOM 774 N N . LEU A 1 96 ? 14.428 -7.516 -28.905 1.00 89.56 96 LEU A N 1
ATOM 775 C CA . LEU A 1 96 ? 15.771 -7.364 -28.346 1.00 89.56 96 LEU A CA 1
ATOM 776 C C . LEU A 1 96 ? 16.776 -6.765 -29.325 1.00 89.56 96 LEU A C 1
ATOM 778 O O . LEU A 1 96 ? 17.833 -6.324 -28.886 1.00 89.56 96 LEU A O 1
ATOM 782 N N . GLY A 1 97 ? 16.487 -6.737 -30.621 1.00 87.88 97 GLY A N 1
ATOM 783 C CA . GLY A 1 97 ? 17.402 -6.253 -31.651 1.00 87.88 97 GLY A CA 1
ATOM 784 C C . GLY A 1 97 ? 17.028 -6.789 -33.026 1.00 87.88 97 GLY A C 1
ATOM 785 O O . GLY A 1 97 ? 16.169 -7.660 -33.140 1.00 87.88 97 GLY A O 1
ATOM 786 N N . ASP A 1 98 ? 17.684 -6.283 -34.067 1.00 85.94 98 ASP A N 1
ATOM 787 C CA . ASP A 1 98 ? 17.553 -6.827 -35.420 1.00 85.94 98 ASP A CA 1
ATOM 788 C C . ASP A 1 98 ? 18.712 -7.801 -35.734 1.00 85.94 98 ASP A C 1
ATOM 790 O O . ASP A 1 98 ? 19.852 -7.360 -35.904 1.00 85.94 98 ASP A O 1
ATOM 794 N N . PRO A 1 99 ? 18.455 -9.118 -35.852 1.00 79.38 99 PRO A N 1
ATOM 795 C CA . PRO A 1 99 ? 19.487 -10.127 -36.116 1.00 79.38 99 PRO A CA 1
ATOM 796 C C . PRO A 1 99 ? 20.203 -9.955 -37.455 1.00 79.38 99 PRO A C 1
ATOM 798 O O . PRO A 1 99 ? 21.289 -10.493 -37.656 1.00 79.38 99 PRO A O 1
ATOM 801 N N . GLN A 1 100 ? 19.585 -9.248 -38.405 1.00 80.44 100 GLN A N 1
ATOM 802 C CA . GLN A 1 100 ? 20.171 -9.035 -39.727 1.00 80.44 100 GLN A CA 1
ATOM 803 C C . GLN A 1 100 ? 21.231 -7.933 -39.711 1.00 80.44 100 GLN A C 1
ATOM 805 O O . GLN A 1 100 ? 22.093 -7.891 -40.591 1.00 80.44 100 GLN A O 1
ATOM 810 N N . THR A 1 101 ? 21.166 -7.029 -38.732 1.00 77.88 101 THR A N 1
ATOM 811 C CA . THR A 1 101 ? 22.018 -5.836 -38.668 1.00 77.88 101 THR A CA 1
ATOM 812 C C . THR A 1 101 ? 22.879 -5.765 -37.408 1.00 77.88 101 THR A C 1
ATOM 814 O O . THR A 1 101 ? 23.825 -4.972 -37.363 1.00 77.88 101 THR A O 1
ATOM 817 N N . GLU A 1 102 ? 22.608 -6.607 -36.410 1.00 81.19 102 GLU A N 1
ATOM 818 C CA . GLU A 1 102 ? 23.248 -6.580 -35.098 1.00 81.19 102 GLU A CA 1
ATOM 819 C C . GLU A 1 102 ? 23.879 -7.924 -34.709 1.00 81.19 102 GLU A C 1
ATOM 821 O O . GLU A 1 102 ? 23.447 -8.993 -35.130 1.00 81.19 102 GLU A O 1
ATOM 826 N N . SER A 1 103 ? 24.908 -7.871 -33.858 1.00 78.69 103 SER A N 1
ATOM 827 C CA . SER A 1 103 ? 25.515 -9.074 -33.280 1.00 78.69 103 SER A CA 1
ATOM 828 C C . SER A 1 103 ? 24.615 -9.666 -32.195 1.00 78.69 103 SER A C 1
ATOM 830 O O . SER A 1 103 ? 24.300 -8.993 -31.209 1.00 78.69 103 SER A O 1
ATOM 832 N N . GLU A 1 104 ? 24.295 -10.956 -32.307 1.00 79.69 104 GLU A N 1
ATOM 833 C CA . GLU A 1 104 ? 23.499 -11.688 -31.310 1.00 79.69 104 GLU A CA 1
ATOM 834 C C . GLU A 1 104 ? 24.165 -11.770 -29.928 1.00 79.69 104 GLU A C 1
ATOM 836 O O . GLU A 1 104 ? 23.502 -12.038 -28.926 1.00 79.69 104 GLU A O 1
ATOM 841 N N . SER A 1 105 ? 25.468 -11.487 -29.833 1.00 83.44 105 SER A N 1
ATOM 842 C CA . SER A 1 105 ? 26.216 -11.514 -28.570 1.00 83.44 105 SER A CA 1
ATOM 843 C C . SER A 1 105 ? 25.629 -10.602 -27.484 1.00 83.44 105 SER A C 1
ATOM 845 O O . SER A 1 105 ? 25.836 -10.857 -26.301 1.00 83.44 105 SER A O 1
ATOM 847 N N . GLU A 1 106 ? 24.904 -9.540 -27.857 1.00 84.38 106 GLU A N 1
ATOM 848 C CA . GLU A 1 106 ? 24.255 -8.634 -26.899 1.00 84.38 106 GLU A CA 1
ATOM 849 C C . GLU A 1 106 ? 22.824 -9.057 -26.521 1.00 84.38 106 GLU A C 1
ATOM 851 O O . GLU A 1 106 ? 22.296 -8.581 -25.514 1.00 84.38 106 GLU A O 1
ATOM 856 N N . PHE A 1 107 ? 22.193 -9.961 -27.278 1.00 89.62 107 PHE A N 1
ATOM 857 C CA . PHE A 1 107 ? 20.768 -10.277 -27.126 1.00 89.62 107 PHE A CA 1
ATOM 858 C C . PHE A 1 107 ? 20.488 -10.965 -25.792 1.00 89.62 107 PHE A C 1
ATOM 860 O O . PHE A 1 107 ? 19.505 -10.640 -25.137 1.00 89.62 107 PHE A O 1
ATOM 867 N N . GLY A 1 108 ? 21.388 -11.838 -25.329 1.00 90.19 108 GLY A N 1
ATOM 868 C CA . GLY A 1 108 ? 21.259 -12.465 -24.010 1.00 90.19 108 GLY A CA 1
ATOM 869 C C . GLY A 1 108 ? 21.273 -11.446 -22.863 1.00 90.19 108 GLY A C 1
ATOM 870 O O . GLY A 1 108 ? 20.487 -11.552 -21.925 1.00 90.19 108 GLY A O 1
ATOM 871 N N . ALA A 1 109 ? 22.116 -10.411 -22.953 1.00 90.81 109 ALA A N 1
ATOM 872 C CA . ALA A 1 109 ? 22.154 -9.351 -21.946 1.00 90.81 109 ALA A CA 1
ATOM 873 C C . ALA A 1 109 ? 20.878 -8.495 -21.975 1.00 90.81 109 ALA A C 1
ATOM 875 O O . ALA A 1 109 ? 20.330 -8.180 -20.921 1.00 90.81 109 ALA A O 1
ATOM 876 N N . ARG A 1 110 ? 20.379 -8.162 -23.172 1.00 93.38 110 ARG A N 1
ATOM 877 C CA . ARG A 1 110 ? 19.131 -7.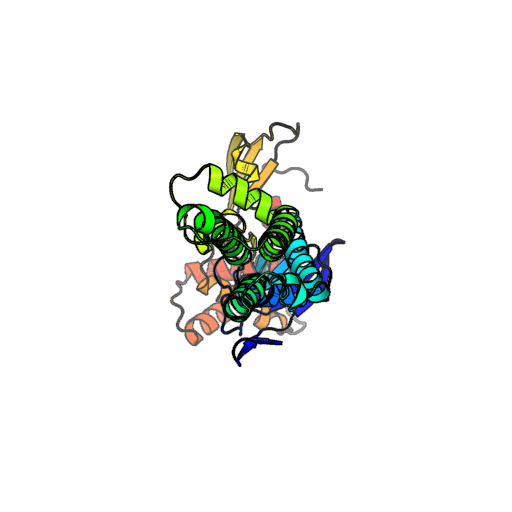404 -23.360 1.00 93.38 110 ARG A CA 1
ATOM 878 C C . ARG A 1 110 ? 17.909 -8.185 -22.876 1.00 93.38 110 ARG A C 1
ATOM 880 O O . ARG A 1 110 ? 17.081 -7.620 -22.171 1.00 93.38 110 ARG A O 1
ATOM 887 N N . HIS A 1 111 ? 17.841 -9.482 -23.182 1.00 93.94 111 HIS A N 1
ATOM 888 C CA . HIS A 1 111 ? 16.816 -10.394 -22.672 1.00 93.94 111 HIS A CA 1
ATOM 889 C C . HIS A 1 111 ? 16.753 -10.332 -21.146 1.00 93.94 111 HIS A C 1
ATOM 891 O O . HIS A 1 111 ? 15.696 -10.083 -20.572 1.00 93.94 111 HIS A O 1
ATOM 897 N N . ASN A 1 112 ? 17.901 -10.517 -20.488 1.00 93.31 112 ASN A N 1
ATOM 898 C CA . ASN A 1 112 ? 17.974 -10.528 -19.032 1.00 93.31 112 ASN A CA 1
ATOM 899 C C . ASN A 1 112 ? 17.572 -9.178 -18.430 1.00 93.31 112 ASN A C 1
ATOM 901 O O . ASN A 1 112 ? 16.846 -9.151 -17.442 1.00 93.31 112 ASN A O 1
ATOM 905 N N . GLU A 1 113 ? 17.994 -8.064 -19.032 1.00 95.31 113 GLU A N 1
ATOM 906 C CA . GLU A 1 113 ? 17.624 -6.725 -18.566 1.00 95.31 113 GLU A CA 1
ATOM 907 C C . GLU A 1 113 ? 16.105 -6.495 -18.667 1.00 95.31 113 GLU A C 1
ATOM 909 O O . GLU A 1 113 ? 15.473 -6.080 -17.696 1.00 95.31 113 GLU A O 1
ATOM 914 N N . VAL A 1 114 ? 15.493 -6.830 -19.809 1.00 95.19 114 VAL A N 1
ATOM 915 C CA . VAL A 1 114 ? 14.043 -6.677 -20.014 1.00 95.19 114 VAL A CA 1
ATOM 916 C C . VAL A 1 114 ? 13.253 -7.609 -19.104 1.00 95.19 114 VAL A C 1
ATOM 918 O O . VAL A 1 114 ? 12.264 -7.176 -18.513 1.00 95.19 114 VAL A O 1
ATOM 921 N N . MET A 1 115 ? 13.693 -8.856 -18.932 1.00 93.94 115 MET A N 1
ATOM 922 C CA . MET A 1 115 ? 13.054 -9.811 -18.024 1.00 93.94 115 MET A CA 1
ATOM 923 C C . MET A 1 115 ? 13.113 -9.319 -16.573 1.00 93.94 115 MET A C 1
ATOM 925 O O . MET A 1 115 ? 12.113 -9.359 -15.850 1.00 93.94 115 MET A O 1
ATOM 929 N N . GLN A 1 116 ? 14.254 -8.761 -16.161 1.00 94.06 116 GLN A N 1
ATOM 930 C CA . GLN A 1 116 ? 14.392 -8.159 -14.840 1.00 94.06 116 GLN A CA 1
ATOM 931 C C . GLN A 1 116 ? 13.445 -6.974 -14.648 1.00 94.06 116 GLN A C 1
ATOM 933 O O . GLN A 1 116 ? 12.781 -6.890 -13.618 1.00 94.06 116 GLN A O 1
ATOM 938 N N . ILE A 1 117 ? 13.359 -6.066 -15.623 1.00 96.31 117 ILE A N 1
ATOM 939 C CA . ILE A 1 117 ? 12.495 -4.880 -15.538 1.00 96.31 117 ILE A CA 1
ATOM 940 C C . ILE A 1 117 ? 11.017 -5.276 -15.524 1.00 96.31 117 ILE A C 1
ATOM 942 O O . ILE A 1 117 ? 10.273 -4.822 -14.660 1.00 96.31 117 ILE A O 1
ATOM 946 N N . THR A 1 118 ? 10.587 -6.096 -16.481 1.00 93.75 118 THR A N 1
ATOM 947 C CA . THR A 1 118 ? 9.163 -6.318 -16.775 1.00 93.75 118 THR A CA 1
ATOM 948 C C . THR A 1 118 ? 8.524 -7.418 -15.934 1.00 93.75 118 THR A C 1
ATOM 950 O O . THR A 1 118 ? 7.312 -7.389 -15.726 1.00 93.75 118 THR A O 1
ATOM 953 N N . TYR A 1 119 ? 9.316 -8.364 -15.421 1.00 88.38 119 TYR A N 1
ATOM 954 C CA . TYR A 1 119 ? 8.808 -9.521 -14.688 1.00 88.38 119 TYR A CA 1
ATOM 955 C C . TYR A 1 119 ? 9.359 -9.604 -13.261 1.00 88.38 119 TYR A C 1
ATOM 957 O O . TYR A 1 119 ? 8.582 -9.561 -12.304 1.00 88.38 119 TYR A O 1
ATOM 965 N N . GLU A 1 120 ? 10.683 -9.699 -13.098 1.00 89.50 120 GLU A N 1
ATOM 966 C CA . GLU A 1 120 ? 11.287 -10.040 -11.799 1.00 89.50 120 GLU A CA 1
ATOM 967 C C . GLU A 1 120 ? 11.210 -8.902 -10.777 1.00 89.50 120 GLU A C 1
ATOM 969 O O . GLU A 1 120 ? 10.905 -9.146 -9.613 1.00 89.50 120 GLU A O 1
ATOM 974 N N . VAL A 1 121 ? 11.484 -7.660 -11.188 1.00 95.25 121 VAL A N 1
ATOM 975 C CA . VAL A 1 121 ? 11.539 -6.511 -10.270 1.00 95.25 121 VAL A CA 1
ATOM 976 C C . VAL A 1 121 ? 10.183 -5.825 -10.155 1.00 95.25 121 VAL A C 1
ATOM 978 O O . VAL A 1 121 ? 9.800 -5.464 -9.046 1.00 95.25 121 VAL A O 1
ATOM 981 N N . LEU A 1 122 ? 9.433 -5.685 -11.255 1.00 95.31 122 LEU A N 1
ATOM 982 C CA . LEU A 1 122 ? 8.179 -4.917 -11.299 1.00 95.31 122 LEU A CA 1
ATOM 983 C C . LEU A 1 122 ? 7.193 -5.298 -10.192 1.00 95.31 122 LEU A C 1
ATOM 985 O O . LEU A 1 122 ? 6.636 -4.428 -9.532 1.00 95.31 122 LEU A O 1
ATOM 989 N N . SER A 1 123 ? 6.994 -6.595 -9.966 1.00 92.12 123 SER A N 1
ATOM 990 C CA . SER A 1 123 ? 5.995 -7.057 -8.997 1.00 92.12 123 SER A CA 1
ATOM 991 C C . SER A 1 123 ? 6.410 -6.805 -7.538 1.00 92.12 123 SER A C 1
ATOM 993 O O . SER A 1 123 ? 5.551 -6.786 -6.664 1.00 92.12 123 SER A O 1
ATOM 995 N N . TYR A 1 124 ? 7.704 -6.607 -7.263 1.00 94.12 124 TYR A N 1
ATOM 996 C CA . TYR A 1 124 ? 8.241 -6.360 -5.918 1.00 94.12 124 TYR A CA 1
ATOM 997 C C . TYR A 1 124 ? 8.539 -4.881 -5.663 1.00 94.12 124 TYR A C 1
ATOM 999 O O . TYR A 1 124 ? 8.381 -4.397 -4.542 1.00 94.12 124 TYR A O 1
ATOM 1007 N N . ASP A 1 125 ? 9.020 -4.168 -6.679 1.00 95.75 125 ASP A N 1
ATOM 1008 C CA . ASP A 1 125 ? 9.425 -2.769 -6.599 1.00 95.75 125 ASP A CA 1
ATOM 1009 C C . ASP A 1 125 ? 9.246 -2.069 -7.968 1.00 95.75 125 ASP A C 1
ATOM 1011 O O . ASP A 1 125 ? 10.196 -1.977 -8.758 1.00 95.75 125 ASP A O 1
ATOM 1015 N N . PRO A 1 126 ? 8.030 -1.567 -8.264 1.00 96.44 126 PRO A N 1
ATOM 1016 C CA . PRO A 1 126 ? 7.748 -0.820 -9.491 1.00 96.44 126 PRO A CA 1
ATOM 1017 C C . PRO A 1 126 ? 8.658 0.392 -9.714 1.00 96.44 126 PRO A C 1
ATOM 1019 O O . PRO A 1 126 ? 9.069 0.643 -10.848 1.00 96.44 126 PRO A O 1
ATOM 1022 N N . ILE A 1 127 ? 9.020 1.117 -8.648 1.00 95.69 127 ILE A N 1
ATOM 1023 C CA . ILE A 1 127 ? 9.936 2.264 -8.737 1.00 95.69 127 ILE A CA 1
ATOM 1024 C C . ILE A 1 127 ? 11.305 1.797 -9.233 1.00 95.69 127 ILE A C 1
ATOM 1026 O O . ILE A 1 127 ? 11.845 2.343 -10.196 1.00 95.69 127 ILE A O 1
ATOM 1030 N N . LYS A 1 128 ? 11.870 0.757 -8.613 1.00 95.69 128 LYS A N 1
ATOM 1031 C CA . LYS A 1 128 ? 13.176 0.216 -9.008 1.00 95.69 128 LYS A CA 1
ATOM 1032 C C . LYS A 1 128 ? 13.166 -0.326 -10.433 1.00 95.69 128 LYS A C 1
ATOM 1034 O O . LYS A 1 128 ? 14.145 -0.133 -11.154 1.00 95.69 128 LYS A O 1
ATOM 1039 N N . ALA A 1 129 ? 12.084 -0.982 -10.852 1.00 97.19 129 ALA A N 1
ATOM 1040 C CA . ALA A 1 129 ? 11.920 -1.448 -12.228 1.00 97.19 129 ALA A CA 1
ATOM 1041 C C . ALA A 1 129 ? 11.938 -0.278 -13.226 1.00 97.19 129 ALA A C 1
ATOM 1043 O O . ALA A 1 129 ? 12.667 -0.319 -14.220 1.00 97.19 129 ALA A O 1
ATOM 1044 N N . TYR A 1 130 ? 11.221 0.803 -12.917 1.00 97.25 130 TYR A N 1
ATOM 1045 C CA . TYR A 1 130 ? 11.208 2.019 -13.725 1.00 97.25 130 TYR A CA 1
ATOM 1046 C C . TYR A 1 130 ? 12.590 2.696 -13.796 1.00 97.25 130 TYR A C 1
ATOM 1048 O O . TYR A 1 130 ? 13.081 2.988 -14.888 1.00 97.25 130 TYR A O 1
ATOM 1056 N N . LEU A 1 131 ? 13.281 2.868 -12.662 1.00 94.94 131 LEU A N 1
ATOM 1057 C CA . LEU A 1 131 ? 14.636 3.440 -12.621 1.00 94.94 131 LEU A CA 1
ATOM 1058 C C . LEU A 1 131 ? 15.655 2.595 -13.405 1.00 94.94 131 LEU A C 1
ATOM 1060 O O . LEU A 1 131 ? 16.536 3.142 -14.080 1.00 94.94 131 LEU A O 1
ATOM 1064 N N . ARG A 1 132 ? 15.524 1.263 -13.368 1.00 96.06 132 ARG A N 1
ATOM 1065 C CA . ARG A 1 132 ? 16.321 0.352 -14.205 1.00 96.06 132 ARG A CA 1
ATOM 1066 C C . ARG A 1 132 ? 16.041 0.554 -15.689 1.00 96.06 132 ARG A C 1
ATOM 1068 O O . ARG A 1 132 ? 16.992 0.674 -16.455 1.00 96.06 132 ARG A O 1
ATOM 1075 N N . CYS A 1 133 ? 14.775 0.696 -16.085 1.00 97.06 133 CYS A N 1
ATOM 1076 C CA . CYS A 1 133 ? 14.406 1.007 -17.468 1.00 97.06 133 CYS A CA 1
ATOM 1077 C C . CYS A 1 133 ? 15.048 2.318 -17.953 1.00 97.06 133 CYS A C 1
ATOM 1079 O O . CYS A 1 133 ? 15.657 2.353 -19.023 1.00 97.06 133 CYS A O 1
ATOM 1081 N N . LEU A 1 134 ? 14.991 3.386 -17.150 1.00 95.50 134 LEU A N 1
ATOM 1082 C CA . LEU A 1 134 ? 15.650 4.657 -17.476 1.00 95.50 134 LEU A CA 1
ATOM 1083 C C . LEU A 1 134 ? 17.172 4.504 -17.611 1.00 95.50 134 LEU A C 1
ATOM 1085 O O . LEU A 1 134 ? 17.783 5.058 -18.528 1.00 95.50 134 LEU A O 1
ATOM 1089 N N . SER A 1 135 ? 17.783 3.720 -16.723 1.00 94.31 135 SER A N 1
ATOM 1090 C CA . SER A 1 135 ? 19.222 3.444 -16.751 1.00 94.31 135 SER A CA 1
ATOM 1091 C C . SER A 1 135 ? 19.625 2.643 -17.992 1.00 94.31 135 SER A C 1
ATOM 1093 O O . SER A 1 135 ? 20.639 2.962 -18.615 1.00 94.31 135 SER A O 1
ATOM 1095 N N . ALA A 1 136 ? 18.816 1.661 -18.399 1.00 94.38 136 ALA A N 1
ATOM 1096 C CA . ALA A 1 136 ? 19.016 0.884 -19.620 1.00 94.38 136 ALA A CA 1
ATOM 1097 C C . ALA A 1 136 ? 18.934 1.770 -20.875 1.00 94.38 136 ALA A C 1
ATOM 1099 O O . ALA A 1 136 ? 19.817 1.698 -21.731 1.00 94.38 136 ALA A O 1
ATOM 1100 N N . ILE A 1 137 ? 17.953 2.680 -20.944 1.00 94.75 137 ILE A N 1
ATOM 1101 C CA . ILE A 1 137 ? 17.837 3.666 -22.034 1.00 94.75 137 ILE A CA 1
ATOM 1102 C C . ILE A 1 137 ? 19.081 4.560 -22.087 1.00 94.75 137 ILE A C 1
ATOM 1104 O O . ILE A 1 137 ? 19.658 4.762 -23.156 1.00 94.75 137 ILE A O 1
ATOM 1108 N N . LYS A 1 138 ? 19.529 5.078 -20.936 1.00 93.00 138 LYS A N 1
ATOM 1109 C CA . LYS A 1 138 ? 20.720 5.936 -20.849 1.00 93.00 138 LYS A CA 1
ATOM 1110 C C . LYS A 1 138 ? 21.991 5.198 -21.277 1.00 93.00 138 LYS A C 1
ATOM 1112 O O . LYS A 1 138 ? 22.814 5.774 -21.987 1.00 93.00 138 LYS A O 1
ATOM 1117 N N . LYS A 1 139 ? 22.145 3.936 -20.866 1.00 91.56 139 LYS A N 1
ATOM 1118 C CA . LYS A 1 139 ? 23.270 3.069 -21.243 1.00 91.56 139 LYS A CA 1
ATOM 1119 C C . LYS A 1 139 ? 23.304 2.807 -22.747 1.00 91.56 139 LYS A C 1
ATOM 1121 O O . LYS A 1 139 ? 24.376 2.819 -23.342 1.00 91.56 139 LYS A O 1
ATOM 1126 N N . GLU A 1 140 ? 22.149 2.593 -23.370 1.00 89.56 140 GLU A N 1
ATOM 1127 C CA . GLU A 1 140 ? 22.093 2.376 -24.815 1.00 89.56 140 GLU A CA 1
ATOM 1128 C C . GLU A 1 140 ? 22.369 3.676 -25.584 1.00 89.56 140 GLU A C 1
ATOM 1130 O O . GLU A 1 140 ? 23.121 3.674 -26.556 1.00 89.56 140 GLU A O 1
ATOM 1135 N N . ALA A 1 141 ? 21.866 4.814 -25.096 1.00 87.25 141 ALA A N 1
ATOM 1136 C CA . ALA A 1 141 ? 22.156 6.126 -25.672 1.00 87.25 141 ALA A CA 1
ATOM 1137 C C . ALA 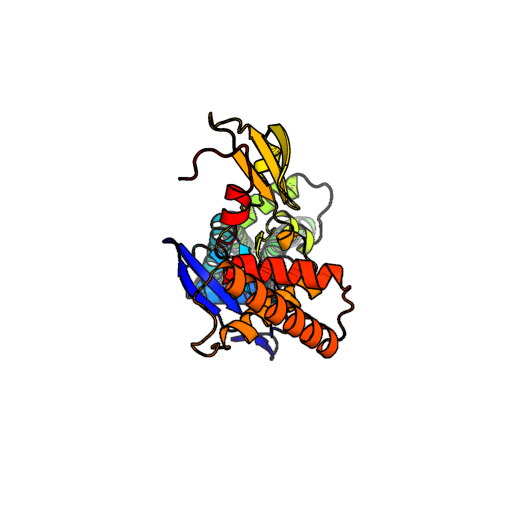A 1 141 ? 23.648 6.506 -25.583 1.00 87.25 141 ALA A C 1
ATOM 1139 O O . ALA A 1 141 ? 24.187 7.118 -26.508 1.00 87.25 141 ALA A O 1
ATOM 1140 N N . SER A 1 142 ? 24.343 6.130 -24.503 1.00 87.69 142 SER A N 1
ATOM 1141 C CA . SER A 1 142 ? 25.767 6.444 -24.331 1.00 87.69 142 SER A CA 1
ATOM 1142 C C . SER A 1 142 ? 26.694 5.627 -25.236 1.00 87.69 142 SER A C 1
ATOM 1144 O O . SER A 1 142 ? 27.817 6.071 -25.480 1.00 87.69 142 SER A O 1
ATOM 1146 N N . LYS A 1 143 ? 26.237 4.507 -25.823 1.00 85.00 143 LYS A N 1
ATOM 1147 C CA . LYS A 1 143 ? 27.025 3.746 -26.814 1.00 85.00 143 LYS A CA 1
ATOM 1148 C C . LYS A 1 143 ? 27.447 4.597 -28.010 1.00 85.00 143 LYS A C 1
ATOM 1150 O O . LYS A 1 143 ? 28.545 4.414 -28.524 1.00 85.00 143 LYS A O 1
ATOM 1155 N N . VAL A 1 144 ? 26.626 5.573 -28.405 1.00 78.62 144 VAL A N 1
ATOM 1156 C CA . VAL A 1 144 ? 26.961 6.520 -29.483 1.00 78.62 144 VAL A CA 1
ATOM 1157 C C . VAL A 1 144 ? 28.242 7.296 -29.160 1.00 78.62 144 VAL A C 1
ATOM 1159 O O . VAL A 1 144 ? 29.059 7.540 -30.043 1.00 78.62 144 VAL A O 1
ATOM 1162 N N . GLN A 1 145 ? 28.443 7.655 -27.889 1.00 75.00 145 GLN A N 1
ATOM 1163 C CA . GLN A 1 145 ? 29.607 8.419 -27.431 1.00 75.00 145 GLN A CA 1
ATOM 1164 C C . GLN A 1 145 ? 30.866 7.550 -27.334 1.00 75.00 145 GLN A C 1
ATOM 1166 O O . GLN A 1 145 ? 31.971 8.046 -27.530 1.00 75.00 145 GLN A O 1
ATOM 1171 N N . THR A 1 146 ? 30.710 6.251 -27.067 1.00 74.44 146 THR A N 1
ATOM 1172 C CA . THR A 1 146 ? 31.817 5.285 -26.985 1.00 74.44 146 THR A CA 1
ATOM 1173 C C . THR A 1 146 ? 32.139 4.610 -28.325 1.00 74.44 146 THR A C 1
ATOM 1175 O O . THR A 1 146 ? 32.966 3.702 -28.370 1.00 74.44 146 THR A O 1
ATOM 1178 N N . GLY A 1 147 ? 31.516 5.053 -29.425 1.00 69.81 147 GLY A N 1
ATOM 1179 C CA . GLY A 1 147 ? 31.745 4.531 -30.778 1.00 69.81 147 GLY A CA 1
ATOM 1180 C C . GLY A 1 147 ? 30.973 3.248 -31.117 1.00 69.81 147 GLY A C 1
ATOM 1181 O O . GLY A 1 147 ? 31.178 2.677 -32.188 1.00 69.81 147 GLY A O 1
ATOM 1182 N N . GLY A 1 148 ? 30.080 2.795 -30.234 1.00 75.00 148 GLY A N 1
ATOM 1183 C CA . GLY A 1 148 ? 29.155 1.689 -30.476 1.00 75.00 148 GLY A CA 1
ATOM 1184 C C . GLY A 1 148 ? 27.899 2.119 -31.243 1.00 75.00 148 GLY A C 1
ATOM 1185 O O . GLY A 1 148 ? 27.499 3.284 -31.229 1.00 75.00 148 GLY A O 1
ATOM 1186 N N . LYS A 1 149 ? 27.239 1.164 -31.909 1.00 79.88 149 LYS A N 1
ATOM 1187 C CA . LYS A 1 149 ? 25.945 1.390 -32.573 1.00 79.88 149 LYS A CA 1
ATOM 1188 C C . LYS A 1 149 ? 24.806 0.983 -31.631 1.00 79.88 149 LYS A C 1
ATOM 1190 O O . LYS A 1 149 ? 24.738 -0.197 -31.292 1.00 79.88 149 LYS A O 1
ATOM 1195 N N . PRO A 1 150 ? 23.928 1.909 -31.207 1.00 81.25 150 PRO A N 1
ATOM 1196 C CA . PRO A 1 150 ? 22.759 1.549 -30.416 1.00 81.25 150 PRO A CA 1
ATOM 1197 C C . PRO A 1 150 ? 21.762 0.765 -31.268 1.00 81.25 150 PRO A C 1
ATOM 1199 O O . PRO A 1 150 ? 21.545 1.081 -32.443 1.00 81.25 150 PRO A O 1
ATOM 1202 N N . SER A 1 151 ? 21.119 -0.225 -30.660 1.00 86.38 151 SER A N 1
ATOM 1203 C CA . SER A 1 151 ? 20.031 -0.950 -31.314 1.00 86.38 151 SER A CA 1
ATOM 1204 C C . SER A 1 151 ? 18.770 -0.101 -31.382 1.00 86.38 151 SER A C 1
ATOM 1206 O O . SER A 1 151 ? 18.234 0.314 -30.356 1.00 86.38 151 SER A O 1
ATOM 1208 N N . ARG A 1 152 ? 18.255 0.136 -32.592 1.00 88.38 152 ARG A N 1
ATOM 1209 C CA . ARG A 1 152 ? 17.001 0.888 -32.768 1.00 88.38 152 ARG A CA 1
ATOM 1210 C C . ARG A 1 152 ? 15.804 0.129 -32.205 1.00 88.38 152 ARG A C 1
ATOM 1212 O O . ARG A 1 152 ? 14.989 0.736 -31.520 1.00 88.38 152 ARG A O 1
ATOM 1219 N N . VAL A 1 153 ? 15.740 -1.178 -32.464 1.00 91.56 153 VAL A N 1
ATOM 1220 C CA . VAL A 1 153 ? 14.656 -2.055 -31.999 1.00 91.56 153 VAL A CA 1
ATOM 1221 C C . VAL A 1 153 ? 14.646 -2.111 -30.475 1.00 91.56 153 VAL A C 1
ATOM 1223 O O . VAL A 1 153 ? 13.624 -1.835 -29.860 1.00 91.56 153 VAL A O 1
ATOM 1226 N N . TYR A 1 154 ? 15.799 -2.361 -29.851 1.00 93.25 154 TYR A N 1
ATOM 1227 C CA . TYR A 1 154 ? 15.880 -2.439 -28.394 1.00 93.25 154 TYR A CA 1
ATOM 1228 C C . TYR A 1 154 ? 15.545 -1.109 -27.711 1.00 93.25 154 TYR A C 1
ATOM 1230 O O . TYR A 1 154 ? 14.822 -1.084 -26.716 1.00 93.25 154 TYR A O 1
ATOM 1238 N N . VAL A 1 155 ? 16.039 0.015 -28.247 1.00 92.38 155 VAL A N 1
ATOM 1239 C CA . VAL A 1 155 ? 15.695 1.342 -27.717 1.00 92.38 155 VAL A CA 1
ATOM 1240 C C . VAL A 1 155 ? 14.197 1.589 -27.838 1.00 92.38 155 VAL A C 1
ATOM 1242 O O . VAL A 1 155 ? 13.610 2.086 -26.884 1.00 92.38 155 VAL A O 1
ATOM 1245 N N . GLN A 1 156 ? 13.572 1.226 -28.960 1.00 94.19 156 GLN A N 1
ATOM 1246 C CA . GLN A 1 156 ? 12.127 1.351 -29.124 1.00 94.19 156 GLN A CA 1
ATOM 1247 C C . GLN A 1 156 ? 11.372 0.524 -28.075 1.00 94.19 156 GLN A C 1
ATOM 1249 O O . GLN A 1 156 ? 10.523 1.079 -27.383 1.00 94.19 156 GLN A O 1
ATOM 1254 N N . THR A 1 157 ? 11.743 -0.741 -27.870 1.00 95.12 157 THR A N 1
ATOM 1255 C CA . THR A 1 157 ? 11.169 -1.593 -26.816 1.00 95.12 157 THR A CA 1
ATOM 1256 C C . THR A 1 157 ? 11.282 -0.938 -25.437 1.00 95.12 157 THR A C 1
ATOM 1258 O O . THR A 1 157 ? 10.303 -0.847 -24.699 1.00 95.12 157 THR A O 1
ATOM 1261 N N . LEU A 1 158 ? 12.464 -0.425 -25.079 1.00 96.25 158 LEU A N 1
ATOM 1262 C CA . LEU A 1 158 ? 12.662 0.257 -23.798 1.00 96.25 158 LEU A CA 1
ATOM 1263 C C . LEU A 1 158 ? 11.832 1.547 -23.679 1.00 96.25 158 LEU A C 1
ATOM 1265 O O . LEU A 1 158 ? 11.374 1.879 -22.587 1.00 96.25 158 LEU A O 1
ATOM 1269 N N . GLN A 1 159 ? 11.629 2.280 -24.777 1.00 96.69 159 GLN A N 1
ATOM 1270 C CA . GLN A 1 159 ? 10.769 3.468 -24.802 1.00 96.69 159 GLN A CA 1
ATOM 1271 C C . GLN A 1 159 ? 9.300 3.090 -24.592 1.00 96.69 159 GLN A C 1
ATOM 1273 O O . GLN A 1 159 ? 8.639 3.723 -23.775 1.00 96.69 159 GLN A O 1
ATOM 1278 N N . GLU A 1 160 ? 8.814 2.029 -25.238 1.00 97.06 160 GLU A N 1
ATOM 1279 C CA . GLU A 1 160 ? 7.451 1.514 -25.046 1.00 97.06 160 GLU A CA 1
ATOM 1280 C C . GLU A 1 160 ? 7.218 1.057 -23.597 1.00 97.06 160 GLU A C 1
ATOM 1282 O O . GLU A 1 160 ? 6.194 1.389 -22.994 1.00 97.06 160 GLU A O 1
ATOM 1287 N N . ILE A 1 161 ? 8.198 0.368 -22.996 1.00 97.38 161 ILE A N 1
ATOM 1288 C CA . ILE A 1 161 ? 8.173 -0.007 -21.574 1.00 97.38 161 ILE A CA 1
ATOM 1289 C C . ILE A 1 161 ? 8.122 1.247 -20.691 1.00 97.38 161 ILE A C 1
ATOM 1291 O O . ILE A 1 161 ? 7.274 1.335 -19.801 1.00 97.38 161 ILE A O 1
ATOM 1295 N N . ARG A 1 162 ? 8.988 2.241 -20.940 1.00 97.69 162 ARG A N 1
ATOM 1296 C CA . ARG A 1 162 ? 9.000 3.506 -20.186 1.00 97.69 162 ARG A CA 1
ATOM 1297 C C . ARG A 1 162 ? 7.655 4.223 -20.277 1.00 97.69 162 ARG A C 1
ATOM 1299 O O . ARG A 1 162 ? 7.136 4.661 -19.258 1.00 97.69 162 ARG A O 1
ATOM 1306 N N . GLU A 1 163 ? 7.089 4.345 -21.471 1.00 97.62 163 GLU A N 1
ATOM 1307 C CA . GLU A 1 163 ? 5.793 4.994 -21.679 1.00 97.62 163 GLU A CA 1
ATOM 1308 C C . GLU A 1 163 ? 4.660 4.258 -20.963 1.00 97.62 163 GLU A C 1
ATOM 1310 O O . GLU A 1 163 ? 3.757 4.895 -20.427 1.00 97.62 163 GLU A O 1
ATOM 1315 N N . ALA A 1 164 ? 4.701 2.926 -20.914 1.00 97.50 164 ALA A N 1
ATOM 1316 C CA . ALA A 1 164 ? 3.729 2.144 -20.161 1.00 97.50 164 ALA A CA 1
ATOM 1317 C C . ALA A 1 164 ? 3.836 2.391 -18.645 1.00 97.50 164 ALA A C 1
ATOM 1319 O O . ALA A 1 164 ? 2.810 2.572 -17.992 1.00 97.50 164 ALA A O 1
ATOM 1320 N N . PHE A 1 165 ? 5.054 2.496 -18.099 1.00 97.94 165 PHE A N 1
ATOM 1321 C CA . PHE A 1 165 ? 5.267 2.927 -16.714 1.00 97.94 165 PHE A CA 1
ATOM 1322 C C . PHE A 1 165 ? 4.709 4.334 -16.464 1.00 97.94 165 PHE A C 1
ATOM 1324 O O . PHE A 1 165 ? 3.923 4.533 -15.540 1.00 97.94 165 PHE A O 1
ATOM 1331 N N . GLU A 1 166 ? 5.068 5.301 -17.309 1.00 96.88 166 GLU A N 1
ATOM 1332 C CA . GLU A 1 166 ? 4.673 6.711 -17.174 1.00 96.88 166 GLU A CA 1
ATOM 1333 C C . GLU A 1 166 ? 3.167 6.962 -17.382 1.00 96.88 166 GLU A C 1
ATOM 1335 O O . GLU A 1 166 ? 2.682 8.048 -17.068 1.00 96.88 166 GLU A O 1
ATOM 1340 N N . LYS A 1 167 ? 2.398 5.981 -17.872 1.00 97.12 167 LYS A N 1
ATOM 1341 C CA . LYS A 1 167 ? 0.925 6.039 -17.908 1.00 97.12 167 LYS A CA 1
ATOM 1342 C C . LYS A 1 167 ? 0.277 5.777 -16.549 1.00 97.12 167 LYS A C 1
ATOM 1344 O O . LYS A 1 167 ? -0.872 6.164 -16.359 1.00 97.12 167 LYS A O 1
ATOM 1349 N N . THR A 1 168 ? 0.985 5.129 -15.627 1.00 97.44 168 THR A N 1
ATOM 1350 C CA . THR A 1 168 ? 0.469 4.850 -14.282 1.00 97.44 168 THR A CA 1
ATOM 1351 C C . THR A 1 168 ? 0.614 6.082 -13.395 1.00 97.44 168 THR A C 1
ATOM 1353 O O . THR A 1 168 ? 1.659 6.739 -13.387 1.00 97.44 168 THR A O 1
ATOM 1356 N N . LYS A 1 169 ? -0.420 6.394 -12.612 1.00 95.38 169 LYS A N 1
ATOM 1357 C CA . LYS A 1 169 ? -0.426 7.567 -11.727 1.00 95.38 169 LYS A CA 1
ATOM 1358 C C . LYS A 1 169 ? 0.684 7.505 -10.691 1.00 95.38 169 LYS A C 1
ATOM 1360 O O . LYS A 1 169 ? 1.325 8.511 -10.406 1.00 95.38 169 LYS A O 1
ATOM 1365 N N . PHE A 1 170 ? 0.939 6.310 -10.160 1.00 94.50 170 PHE A N 1
ATOM 1366 C CA . PHE A 1 170 ? 1.986 6.117 -9.167 1.00 94.50 170 PHE A CA 1
ATOM 1367 C C . PHE A 1 170 ? 3.360 6.542 -9.703 1.00 94.50 170 PHE A C 1
ATOM 1369 O O . PHE A 1 170 ? 4.057 7.329 -9.068 1.00 94.50 170 PHE A O 1
ATOM 1376 N N . ILE A 1 171 ? 3.729 6.093 -10.907 1.00 96.19 171 ILE A N 1
ATOM 1377 C CA . ILE A 1 171 ? 5.018 6.457 -11.505 1.00 96.19 171 ILE A CA 1
ATOM 1378 C C . ILE A 1 171 ? 5.054 7.929 -11.929 1.00 96.19 171 ILE A C 1
ATOM 1380 O O . ILE A 1 171 ? 6.117 8.543 -11.847 1.00 96.19 171 ILE A O 1
ATOM 1384 N N . GLN A 1 172 ? 3.925 8.526 -12.328 1.00 94.25 172 GLN A N 1
ATOM 1385 C CA . GLN A 1 172 ? 3.845 9.971 -12.581 1.00 94.25 172 GLN A CA 1
ATOM 1386 C C . GLN A 1 172 ? 4.199 10.778 -11.327 1.00 94.25 172 GLN A C 1
ATOM 1388 O O . GLN A 1 172 ? 5.098 11.617 -11.383 1.00 94.25 172 GLN A O 1
ATOM 1393 N N . HIS A 1 173 ? 3.582 10.467 -10.183 1.00 90.12 173 HIS A N 1
ATOM 1394 C CA . HIS A 1 173 ? 3.884 11.135 -8.914 1.00 90.12 173 HIS A CA 1
ATOM 1395 C C . HIS A 1 173 ? 5.341 10.919 -8.478 1.00 90.12 173 HIS A C 1
ATOM 1397 O O . HIS A 1 173 ? 6.018 11.869 -8.084 1.00 90.12 173 HIS A O 1
ATOM 1403 N N . VAL A 1 174 ? 5.864 9.694 -8.618 1.00 90.88 174 VAL A N 1
ATOM 1404 C CA . VAL A 1 174 ? 7.277 9.393 -8.332 1.00 90.88 174 VAL A CA 1
ATOM 1405 C C . VAL A 1 174 ? 8.201 10.224 -9.223 1.00 90.88 174 VAL A C 1
ATOM 1407 O O . VAL A 1 174 ? 9.155 10.818 -8.731 1.00 90.88 174 VAL A O 1
ATOM 1410 N N . LYS A 1 175 ? 7.920 10.309 -10.527 1.00 91.25 175 LYS A N 1
ATOM 1411 C CA . LYS A 1 175 ? 8.710 11.101 -11.477 1.00 91.25 175 LYS A CA 1
ATOM 1412 C C . LYS A 1 175 ? 8.721 12.581 -11.096 1.00 91.25 175 LYS A C 1
ATOM 1414 O O . LYS A 1 175 ? 9.788 13.185 -11.089 1.00 91.25 175 LYS A O 1
ATOM 1419 N N . GLU A 1 176 ? 7.569 13.157 -10.767 1.00 88.38 176 GLU A N 1
ATOM 1420 C CA . GLU A 1 176 ? 7.468 14.558 -10.344 1.00 88.38 176 GLU A CA 1
ATOM 1421 C C . GLU A 1 176 ? 8.221 14.838 -9.042 1.00 88.38 176 GLU A C 1
ATOM 1423 O O . GLU A 1 176 ? 8.872 15.877 -8.925 1.00 88.38 176 GLU A O 1
ATOM 1428 N N . TYR A 1 177 ? 8.170 13.911 -8.087 1.00 83.44 177 TYR A N 1
ATOM 1429 C CA . TYR A 1 177 ? 8.889 14.025 -6.823 1.00 83.44 177 TYR A CA 1
ATOM 1430 C C . TYR A 1 177 ? 10.405 13.934 -7.017 1.00 83.44 177 TYR A C 1
ATOM 1432 O O . TYR A 1 177 ? 11.138 14.795 -6.537 1.00 83.44 177 TYR A O 1
ATOM 1440 N N . LEU A 1 178 ? 10.878 12.961 -7.802 1.00 84.31 178 LEU A N 1
ATOM 1441 C CA . LEU A 1 178 ? 12.301 12.794 -8.109 1.00 84.31 178 LEU A CA 1
ATOM 1442 C C . LEU A 1 178 ? 12.908 14.006 -8.831 1.00 84.31 178 LEU A C 1
ATOM 1444 O O . LEU A 1 178 ? 14.085 14.287 -8.646 1.00 84.31 178 LEU A O 1
ATOM 1448 N N . LEU A 1 179 ? 12.128 14.745 -9.629 1.00 85.44 179 LEU A N 1
ATOM 1449 C CA . LEU A 1 179 ? 12.593 15.974 -10.290 1.00 85.44 179 LEU A CA 1
ATOM 1450 C C . LEU A 1 179 ? 12.871 17.130 -9.317 1.00 85.44 179 LEU A C 1
ATOM 1452 O O . LEU A 1 179 ? 13.548 18.083 -9.697 1.00 85.44 179 LEU A O 1
ATOM 1456 N N . ARG A 1 180 ? 12.325 17.078 -8.097 1.00 78.62 180 ARG A N 1
ATOM 1457 C CA . ARG A 1 180 ? 12.501 18.109 -7.060 1.00 78.62 180 ARG A CA 1
ATOM 1458 C C . ARG A 1 180 ? 13.646 17.797 -6.099 1.00 78.62 180 ARG A C 1
ATOM 1460 O O . ARG A 1 180 ? 13.917 18.608 -5.219 1.00 78.62 180 ARG A O 1
ATOM 1467 N N . LEU A 1 181 ? 14.267 16.629 -6.236 1.00 77.56 181 LEU A N 1
ATOM 1468 C CA . LEU A 1 181 ? 15.324 16.159 -5.355 1.00 77.56 181 LEU A CA 1
ATOM 1469 C C . LEU A 1 181 ? 16.689 16.307 -6.026 1.00 77.56 181 LEU A C 1
ATOM 1471 O O . LEU A 1 181 ? 16.850 16.000 -7.207 1.00 77.56 181 LEU A O 1
ATOM 1475 N N . ASP A 1 182 ? 17.675 16.738 -5.243 1.00 72.12 182 ASP A N 1
ATOM 1476 C CA . ASP A 1 182 ? 19.065 16.849 -5.693 1.00 72.12 182 ASP A CA 1
ATOM 1477 C C . ASP A 1 182 ? 19.766 15.479 -5.737 1.00 72.12 182 ASP A C 1
ATOM 1479 O O . ASP A 1 182 ? 20.633 15.238 -6.579 1.00 72.12 182 ASP A O 1
ATOM 1483 N N . GLU A 1 183 ? 19.360 14.557 -4.858 1.00 78.75 183 GLU A N 1
ATOM 1484 C CA . GLU A 1 183 ? 19.902 13.202 -4.748 1.00 78.75 183 GLU A CA 1
ATOM 1485 C C . GLU A 1 183 ? 18.793 12.150 -4.856 1.00 78.75 183 GLU A C 1
ATOM 1487 O O . GLU A 1 183 ? 17.647 12.387 -4.478 1.00 78.75 183 GLU A O 1
ATOM 1492 N N . LEU A 1 184 ? 19.134 10.974 -5.392 1.00 79.69 184 LEU A N 1
ATOM 1493 C CA . LEU A 1 184 ? 18.207 9.850 -5.530 1.00 79.69 184 LEU A CA 1
ATOM 1494 C C . LEU A 1 184 ? 18.095 9.099 -4.190 1.00 79.69 184 LEU A C 1
ATOM 1496 O O . LEU A 1 184 ? 19.068 8.441 -3.813 1.00 79.69 184 LEU A O 1
ATOM 1500 N N . PRO A 1 185 ? 16.939 9.146 -3.501 1.00 78.00 185 PRO A N 1
ATOM 1501 C CA . PRO A 1 185 ? 16.737 8.425 -2.251 1.00 78.00 185 PRO A CA 1
ATOM 1502 C C . PRO A 1 185 ? 16.584 6.921 -2.491 1.00 78.00 185 PRO A C 1
ATOM 1504 O O . PRO A 1 185 ? 16.389 6.451 -3.622 1.00 78.00 185 PRO A O 1
ATOM 1507 N N . GLU A 1 186 ? 16.619 6.148 -1.407 1.00 84.12 186 GLU A N 1
ATOM 1508 C CA . GLU A 1 186 ? 16.281 4.730 -1.473 1.00 84.12 186 GLU A CA 1
ATOM 1509 C C . GLU A 1 186 ? 14.802 4.535 -1.834 1.00 84.12 186 GLU A C 1
ATOM 1511 O O . GLU A 1 186 ? 13.924 5.301 -1.431 1.00 84.12 186 GLU A O 1
ATOM 1516 N N . THR A 1 187 ? 14.485 3.465 -2.575 1.00 86.12 187 THR A N 1
ATOM 1517 C CA . THR A 1 187 ? 13.100 3.227 -3.015 1.00 86.12 187 THR A CA 1
ATOM 1518 C C . THR A 1 187 ? 12.138 3.050 -1.844 1.00 86.12 187 THR A C 1
ATOM 1520 O O . THR A 1 187 ? 10.980 3.441 -1.953 1.00 86.12 187 THR A O 1
ATOM 1523 N N . GLN A 1 188 ? 12.610 2.533 -0.706 1.00 82.69 188 GLN A N 1
ATOM 1524 C CA . GLN A 1 188 ? 11.806 2.394 0.509 1.00 82.69 188 GLN A CA 1
ATOM 1525 C C . GLN A 1 188 ? 11.329 3.744 1.062 1.00 82.69 188 GLN A C 1
ATOM 1527 O O . GLN A 1 188 ? 10.176 3.853 1.479 1.00 82.69 188 GLN A O 1
ATOM 1532 N N . GLU A 1 189 ? 12.170 4.777 1.029 1.00 79.44 189 GLU A N 1
ATOM 1533 C CA . GLU A 1 189 ? 11.799 6.124 1.481 1.00 79.44 189 GLU A CA 1
ATOM 1534 C C . GLU A 1 189 ? 10.720 6.728 0.580 1.00 79.44 189 GLU A C 1
ATOM 1536 O O . GLU A 1 189 ? 9.757 7.317 1.071 1.00 79.44 189 GLU A O 1
ATOM 1541 N N . LEU A 1 190 ? 10.813 6.481 -0.731 1.00 84.81 190 LEU A N 1
ATOM 1542 C CA . LEU A 1 190 ? 9.782 6.881 -1.687 1.00 84.81 190 LEU A CA 1
ATOM 1543 C C . LEU A 1 190 ? 8.444 6.205 -1.375 1.00 84.81 190 LEU A C 1
ATOM 1545 O O . LEU A 1 190 ? 7.415 6.876 -1.344 1.00 84.81 190 LEU A O 1
ATOM 1549 N N . TYR A 1 191 ? 8.429 4.898 -1.089 1.00 87.19 191 TYR A N 1
ATOM 1550 C CA . TYR A 1 191 ? 7.172 4.246 -0.723 1.00 87.19 191 TYR A CA 1
ATOM 1551 C C . TYR A 1 191 ? 6.590 4.782 0.585 1.00 87.19 191 TYR A C 1
ATOM 1553 O O . TYR A 1 191 ? 5.374 4.911 0.668 1.00 87.19 191 TYR A O 1
ATOM 1561 N N . ARG A 1 192 ? 7.414 5.114 1.586 1.00 80.31 192 ARG A N 1
ATOM 1562 C CA . ARG A 1 192 ? 6.920 5.725 2.833 1.00 80.31 192 ARG A CA 1
ATOM 1563 C C . ARG A 1 192 ? 6.273 7.084 2.583 1.00 80.31 192 ARG A C 1
ATOM 1565 O O . ARG A 1 192 ? 5.248 7.361 3.183 1.00 80.31 192 ARG A O 1
ATOM 1572 N N . HIS A 1 193 ? 6.824 7.879 1.665 1.00 79.31 193 HIS A N 1
ATOM 1573 C CA . HIS A 1 193 ? 6.254 9.174 1.294 1.00 79.31 193 HIS A CA 1
ATOM 1574 C C . HIS A 1 193 ? 4.887 9.053 0.596 1.00 79.31 193 HIS A C 1
ATOM 1576 O O . HIS A 1 193 ? 3.983 9.833 0.874 1.00 79.31 193 HIS A O 1
ATOM 1582 N N . PHE A 1 194 ? 4.716 8.076 -0.304 1.00 79.94 194 PHE A N 1
ATOM 1583 C CA . PHE A 1 194 ? 3.470 7.919 -1.073 1.00 79.94 194 PHE A CA 1
ATOM 1584 C C . PHE A 1 194 ? 2.420 7.019 -0.401 1.00 79.94 194 PHE A C 1
ATOM 1586 O O . PHE A 1 194 ? 1.229 7.114 -0.706 1.00 79.94 194 PHE A O 1
ATOM 1593 N N . PHE A 1 195 ? 2.842 6.126 0.495 1.00 79.69 195 PHE A N 1
ATOM 1594 C CA . PHE A 1 195 ? 1.990 5.103 1.098 1.00 79.69 195 PHE A CA 1
ATOM 1595 C C . PHE A 1 195 ? 2.085 5.102 2.616 1.00 79.69 195 PHE A C 1
ATOM 1597 O O . PHE A 1 195 ? 2.582 4.159 3.237 1.00 79.69 195 PHE A O 1
ATOM 1604 N N . GLU A 1 196 ? 1.510 6.137 3.209 1.00 69.12 196 GLU A N 1
ATOM 1605 C CA . GLU A 1 196 ? 1.135 6.121 4.614 1.00 69.12 196 GLU A CA 1
ATOM 1606 C C . GLU A 1 196 ? -0.190 5.370 4.753 1.00 69.12 196 GLU A C 1
ATOM 1608 O O . GLU A 1 196 ? -1.190 5.706 4.114 1.00 69.12 196 GLU A O 1
ATOM 1613 N N . ALA A 1 197 ? -0.169 4.287 5.529 1.00 60.88 197 ALA A N 1
ATOM 1614 C CA . ALA A 1 197 ? -1.370 3.528 5.829 1.00 60.88 197 ALA A CA 1
ATOM 1615 C C . ALA A 1 197 ? -2.100 4.159 7.012 1.00 60.88 197 ALA A C 1
ATOM 1617 O O . ALA A 1 197 ? -1.479 4.467 8.031 1.00 60.88 197 ALA A O 1
ATOM 1618 N N . GLU A 1 198 ? -3.424 4.235 6.928 1.00 60.78 198 GLU A N 1
ATOM 1619 C CA . GLU A 1 198 ? -4.235 4.534 8.101 1.00 60.78 198 GLU A CA 1
ATOM 1620 C C . GLU A 1 198 ? -4.167 3.328 9.045 1.00 60.78 198 GLU A C 1
ATOM 1622 O O . GLU A 1 198 ? -4.611 2.225 8.707 1.00 60.78 198 GLU A O 1
ATOM 1627 N N . VAL A 1 199 ? -3.564 3.521 10.219 1.00 55.81 199 VAL A N 1
ATOM 1628 C CA . VAL A 1 199 ? -3.453 2.476 11.239 1.00 55.81 199 VAL A CA 1
ATOM 1629 C C . VAL A 1 199 ? -4.736 2.470 12.055 1.00 55.81 199 VAL A C 1
ATOM 1631 O O . VAL A 1 199 ? -5.008 3.372 12.847 1.00 55.81 199 VAL A O 1
ATOM 1634 N N . LYS A 1 200 ? -5.538 1.430 11.856 1.00 59.75 200 LYS A N 1
ATOM 1635 C CA . LYS A 1 200 ? -6.803 1.231 12.541 1.00 59.75 200 LYS A CA 1
ATOM 1636 C C . LYS A 1 200 ? -6.700 0.072 13.532 1.00 59.75 200 LYS A C 1
ATOM 1638 O O . LYS A 1 200 ? -6.235 -1.024 13.206 1.00 59.75 200 LYS A O 1
ATOM 1643 N N . PRO A 1 201 ? -7.237 0.257 14.741 1.00 56.00 201 PRO A N 1
ATOM 1644 C CA . PRO A 1 201 ? -7.651 -0.852 15.572 1.00 56.00 201 PRO A CA 1
ATOM 1645 C C . PRO A 1 201 ? -8.689 -1.769 14.891 1.00 56.00 201 PRO A C 1
ATOM 1647 O O . PRO A 1 201 ? -9.852 -1.396 14.769 1.00 56.00 201 PRO A O 1
ATOM 1650 N N . SER A 1 202 ? -8.318 -3.013 14.571 1.00 52.62 202 SER A N 1
ATOM 1651 C CA . SER A 1 202 ? -9.207 -4.114 14.127 1.00 52.62 202 SER A CA 1
ATOM 1652 C C . SER A 1 202 ? -10.509 -4.308 14.929 1.00 52.62 202 SER A C 1
ATOM 1654 O O . SER A 1 202 ? -11.460 -4.913 14.441 1.00 52.62 202 SER A O 1
ATOM 1656 N N . PHE A 1 203 ? -10.606 -3.798 16.166 1.00 56.03 203 PHE A N 1
ATOM 1657 C CA . PHE A 1 203 ? -11.815 -3.905 16.987 1.00 56.03 203 PHE A CA 1
ATOM 1658 C C . PHE A 1 203 ? -12.803 -2.735 16.846 1.00 56.03 203 PHE A C 1
ATOM 1660 O O . PHE A 1 203 ? -13.927 -2.874 17.339 1.00 56.03 203 PHE A O 1
ATOM 1667 N N . ILE A 1 204 ? -12.411 -1.624 16.213 1.00 54.16 204 ILE A N 1
ATOM 1668 C CA . ILE A 1 204 ? -13.243 -0.428 16.021 1.00 54.16 204 ILE A CA 1
ATOM 1669 C C . ILE A 1 204 ? -14.004 -0.571 14.697 1.00 54.16 204 ILE A C 1
ATOM 1671 O O . ILE A 1 204 ? -13.415 -0.876 13.669 1.00 54.16 204 ILE A O 1
ATOM 1675 N N . GLY A 1 205 ? -15.323 -0.369 14.689 1.00 45.19 205 GLY A N 1
ATOM 1676 C CA . GLY A 1 205 ? -16.122 -0.417 13.452 1.00 45.19 205 GLY A CA 1
ATOM 1677 C C . GLY A 1 205 ? -15.998 0.856 12.605 1.00 45.19 205 GLY A C 1
ATOM 1678 O O . GLY A 1 205 ? -15.992 0.795 11.380 1.00 45.19 205 GLY A O 1
ATOM 1679 N N . SER A 1 206 ? -15.840 2.008 13.257 1.00 47.25 206 SER A N 1
ATOM 1680 C CA . SER A 1 206 ? -15.752 3.333 12.637 1.00 47.25 206 SER A CA 1
ATOM 1681 C C . SER A 1 206 ? -14.347 3.661 12.116 1.00 47.25 206 SER A C 1
ATOM 1683 O O . SER A 1 206 ? -13.340 3.335 12.745 1.00 47.25 206 SER A O 1
ATOM 1685 N N . ARG A 1 207 ? -14.273 4.339 10.965 1.00 47.34 207 ARG A N 1
ATOM 1686 C CA . ARG A 1 207 ? -13.030 4.898 10.416 1.00 47.34 207 ARG A CA 1
ATOM 1687 C C . ARG A 1 207 ? -12.844 6.315 10.956 1.00 47.34 207 ARG A C 1
ATOM 1689 O O . ARG A 1 207 ? -13.752 7.130 10.825 1.00 47.34 207 ARG A O 1
ATOM 1696 N N . LEU A 1 208 ? -11.685 6.596 11.544 1.00 49.31 208 LEU A N 1
ATOM 1697 C CA . LEU A 1 208 ? -11.227 7.965 11.764 1.00 49.31 208 LEU A CA 1
ATOM 1698 C C . LEU A 1 208 ? -10.240 8.276 10.643 1.00 49.31 208 LEU A C 1
ATOM 1700 O O . LEU A 1 208 ? -9.272 7.543 10.457 1.00 49.31 208 LEU A O 1
ATOM 1704 N N . MET A 1 209 ? -10.547 9.302 9.856 1.00 47.06 209 MET A N 1
ATOM 1705 C CA . MET A 1 209 ? -9.688 9.748 8.765 1.00 47.06 209 MET A CA 1
ATOM 1706 C C . MET A 1 209 ? -8.536 10.538 9.388 1.00 47.06 209 MET A C 1
ATOM 1708 O O . MET A 1 209 ? -8.716 11.687 9.782 1.00 47.06 209 MET A O 1
ATOM 1712 N N . PHE A 1 210 ? -7.372 9.909 9.510 1.00 47.81 210 PHE A N 1
ATOM 1713 C CA . PHE A 1 210 ? -6.123 10.594 9.825 1.00 47.81 210 PHE A CA 1
ATOM 1714 C C . PHE A 1 210 ? -5.343 10.689 8.525 1.00 47.81 210 PHE A C 1
ATOM 1716 O O . PHE A 1 210 ? -4.792 9.696 8.061 1.00 47.81 210 PHE A O 1
ATOM 1723 N N . GLY A 1 211 ? -5.378 11.848 7.881 1.00 39.09 211 GLY A N 1
ATOM 1724 C CA . GLY A 1 211 ? -4.749 12.014 6.582 1.00 39.09 211 GLY A CA 1
ATOM 1725 C C . GLY A 1 211 ? -4.423 13.465 6.290 1.00 39.09 211 GLY A C 1
ATOM 1726 O O . GLY A 1 211 ? -5.084 14.378 6.782 1.00 39.09 211 GLY A O 1
ATOM 1727 N N . ASN A 1 212 ? -3.407 13.627 5.450 1.00 38.91 212 ASN A N 1
ATOM 1728 C CA . ASN A 1 212 ? -2.665 14.832 5.061 1.00 38.91 212 ASN A CA 1
ATOM 1729 C C . ASN A 1 212 ? -3.525 15.979 4.472 1.00 38.91 212 ASN A C 1
ATOM 1731 O O . ASN A 1 212 ? -3.001 16.996 4.035 1.00 38.91 212 ASN A O 1
ATOM 1735 N N . GLU A 1 213 ? -4.857 15.865 4.501 1.00 44.81 213 GLU A N 1
ATOM 1736 C CA . GLU A 1 213 ? -5.795 16.962 4.232 1.00 44.81 213 GLU A CA 1
ATOM 1737 C C . GLU A 1 213 ? -5.707 18.080 5.289 1.00 44.81 213 GLU A C 1
ATOM 1739 O O . GLU A 1 213 ? -6.057 19.225 4.999 1.00 44.81 213 GLU A O 1
ATOM 1744 N N . VAL A 1 214 ? -5.196 17.774 6.491 1.00 47.28 214 VAL A N 1
ATOM 1745 C CA . VAL A 1 214 ? -5.064 18.741 7.597 1.00 47.28 214 VAL A CA 1
ATOM 1746 C C . VAL A 1 214 ? -3.975 19.792 7.346 1.00 47.28 214 VAL A C 1
ATOM 1748 O O . VAL A 1 214 ? -4.022 20.856 7.955 1.00 47.28 214 VAL A O 1
ATOM 1751 N N . GLU A 1 215 ? -3.041 19.578 6.411 1.00 48.19 215 GLU A N 1
ATOM 1752 C CA . GLU A 1 215 ? -1.975 20.559 6.130 1.00 48.19 215 GLU A CA 1
ATOM 1753 C C . GLU A 1 215 ? -2.514 21.918 5.644 1.00 48.19 215 GLU A C 1
ATOM 1755 O O . GLU A 1 215 ? -1.869 22.944 5.846 1.00 48.19 215 GLU A O 1
ATOM 1760 N N . ASN A 1 216 ? -3.719 21.947 5.061 1.00 55.28 216 ASN A N 1
ATOM 1761 C CA . ASN A 1 216 ? -4.382 23.176 4.606 1.00 55.28 216 ASN A CA 1
ATOM 1762 C C . ASN A 1 216 ? -5.556 23.607 5.498 1.00 55.28 216 ASN A C 1
ATOM 1764 O O . ASN A 1 216 ? -6.326 24.492 5.114 1.00 55.28 216 ASN A O 1
ATOM 1768 N N . PHE A 1 217 ? -5.745 22.964 6.649 1.00 72.25 217 PHE A N 1
ATOM 1769 C CA . PHE A 1 217 ? -6.825 23.296 7.567 1.00 72.25 217 PHE A CA 1
ATOM 1770 C C . PHE A 1 217 ? -6.331 24.235 8.661 1.00 72.25 217 PHE A C 1
ATOM 1772 O O . PHE A 1 217 ? -5.316 23.998 9.309 1.00 72.25 217 PHE A O 1
ATOM 1779 N N . GLU A 1 218 ? -7.080 25.307 8.899 1.00 75.50 218 GLU A N 1
ATOM 1780 C CA . GLU A 1 218 ? -6.771 26.237 9.982 1.00 75.50 218 GLU A CA 1
ATOM 1781 C C . GLU A 1 218 ? -7.384 25.709 11.282 1.00 75.50 218 GLU A C 1
ATOM 1783 O O . GLU A 1 218 ? -8.596 25.480 11.350 1.00 75.50 218 GLU A O 1
ATOM 1788 N N . LEU A 1 219 ? -6.561 25.490 12.311 1.00 79.19 219 LEU A N 1
ATOM 1789 C CA . LEU A 1 219 ? -7.044 25.100 13.635 1.00 79.19 219 LEU A CA 1
ATOM 1790 C C . LEU A 1 219 ? -7.800 26.275 14.266 1.00 79.19 219 LEU A C 1
ATOM 1792 O O . LEU A 1 219 ? -7.244 27.351 14.473 1.00 79.19 219 LEU A O 1
ATOM 1796 N N . VAL A 1 220 ? -9.075 26.056 14.575 1.00 85.94 220 VAL A N 1
ATOM 1797 C CA . VAL A 1 220 ? -9.981 27.066 15.137 1.00 85.94 220 VAL A CA 1
ATOM 1798 C C . VAL A 1 220 ? -10.086 26.943 16.651 1.00 85.94 220 VAL A C 1
ATOM 1800 O O . VAL A 1 220 ? -10.144 27.957 17.341 1.00 85.94 220 VAL A O 1
ATOM 1803 N N . ASP A 1 221 ? -10.184 25.717 17.161 1.00 84.69 221 ASP A N 1
ATOM 1804 C CA . ASP A 1 221 ? -10.338 25.443 18.592 1.00 84.69 221 ASP A CA 1
ATOM 1805 C C . ASP A 1 221 ? -9.773 24.059 18.925 1.00 84.69 221 ASP A C 1
ATOM 1807 O O . ASP A 1 221 ? -9.802 23.151 18.091 1.00 84.69 221 ASP A O 1
ATOM 1811 N N . GLU A 1 222 ? -9.296 23.899 20.154 1.00 89.25 222 GLU A N 1
ATOM 1812 C CA . GLU A 1 222 ? -8.777 22.639 20.683 1.00 89.25 222 GLU A CA 1
ATOM 1813 C C . GLU A 1 222 ? -9.168 22.497 22.157 1.00 89.25 222 GLU A C 1
ATOM 1815 O O . GLU A 1 222 ? -9.001 23.422 22.955 1.00 89.25 222 GLU A O 1
ATOM 1820 N N . TYR A 1 223 ? -9.728 21.347 22.530 1.00 90.31 223 TYR A N 1
ATOM 1821 C CA . TYR A 1 223 ? -10.130 21.067 23.908 1.00 90.31 223 TYR A CA 1
ATOM 1822 C C . TYR A 1 223 ? -10.197 19.568 24.192 1.00 90.31 223 TYR A C 1
ATOM 1824 O O . TYR A 1 223 ? -10.351 18.742 23.300 1.00 90.31 223 TYR A O 1
ATOM 1832 N N . SER A 1 224 ? -10.123 19.202 25.469 1.00 86.50 224 SER A N 1
ATOM 1833 C CA . SER A 1 224 ? -10.209 17.804 25.894 1.00 86.50 224 SER A CA 1
ATOM 1834 C C . SER A 1 224 ? -11.641 17.391 26.230 1.00 86.50 224 SER A C 1
ATOM 1836 O O . SER A 1 224 ? -12.363 18.111 26.925 1.00 86.50 224 SER A O 1
ATOM 1838 N N . VAL A 1 225 ? -12.015 16.181 25.814 1.00 85.19 225 VAL A N 1
ATOM 1839 C CA . VAL A 1 225 ? -13.237 15.484 26.238 1.00 85.19 225 VAL A CA 1
ATOM 1840 C C . VAL A 1 225 ? -12.821 14.167 26.890 1.00 85.19 225 VAL A C 1
ATOM 1842 O O . VAL A 1 225 ? -12.440 13.199 26.226 1.00 85.19 225 VAL A O 1
ATOM 1845 N N . GLY A 1 226 ? -12.837 14.139 28.225 1.00 83.25 226 GLY A N 1
ATOM 1846 C CA . GLY A 1 226 ? -12.276 13.027 28.995 1.00 83.25 226 GLY A CA 1
ATOM 1847 C C . GLY A 1 226 ? -10.771 12.883 28.739 1.00 83.25 226 GLY A C 1
ATOM 1848 O O . GLY A 1 226 ? -10.023 13.836 28.934 1.00 8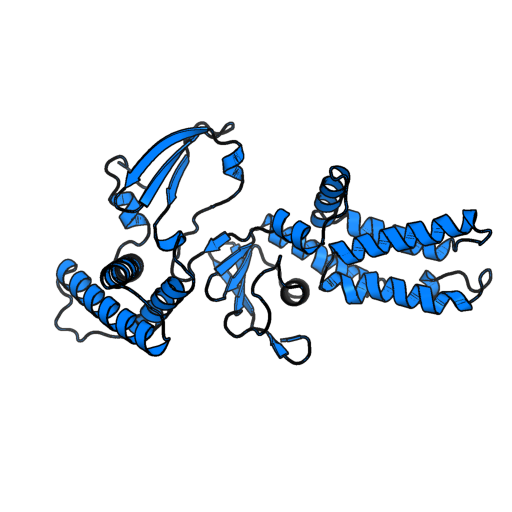3.25 226 GLY A O 1
ATOM 1849 N N . LYS A 1 227 ? -10.340 11.697 28.289 1.00 80.44 227 LYS A N 1
ATOM 1850 C CA . LYS A 1 227 ? -8.952 11.410 27.868 1.00 80.44 227 LYS A CA 1
ATOM 1851 C C . LYS A 1 227 ? -8.707 11.620 26.363 1.00 80.44 227 LYS A C 1
ATOM 1853 O O . LYS A 1 227 ? -7.619 11.323 25.882 1.00 80.44 227 LYS A O 1
ATOM 1858 N N . SER A 1 228 ? -9.710 12.086 25.616 1.00 83.50 228 SER A N 1
ATOM 1859 C CA . SER A 1 228 ? -9.603 12.325 24.171 1.00 83.50 228 SER A CA 1
ATOM 1860 C C . SER A 1 228 ? -9.356 13.804 23.893 1.00 83.50 228 SER A C 1
ATOM 1862 O O . SER A 1 228 ? -9.862 14.668 24.614 1.00 83.50 228 SER A O 1
ATOM 1864 N N . ASN A 1 229 ? -8.605 14.096 22.834 1.00 83.50 229 ASN A N 1
ATOM 1865 C CA . ASN A 1 229 ? -8.407 15.462 22.356 1.00 83.50 229 ASN A CA 1
ATOM 1866 C C . ASN A 1 229 ? -9.366 15.749 21.195 1.00 83.50 229 ASN A C 1
ATOM 1868 O O . ASN A 1 229 ? -9.519 14.907 20.309 1.00 83.50 229 ASN A O 1
ATOM 1872 N N . VAL A 1 230 ? -10.013 16.911 21.217 1.00 87.00 230 VAL A N 1
ATOM 1873 C CA . VAL A 1 230 ? -10.917 17.393 20.178 1.00 87.00 230 VAL A CA 1
ATOM 1874 C C . VAL A 1 230 ? -10.315 18.620 19.515 1.00 87.00 230 VAL A C 1
ATOM 1876 O O . VAL A 1 230 ? -9.965 19.589 20.184 1.00 87.00 230 VAL A O 1
ATOM 1879 N N . GLN A 1 231 ? -10.258 18.594 18.189 1.00 85.56 231 GLN A N 1
ATOM 1880 C CA . GLN A 1 231 ? -9.748 19.674 17.356 1.00 85.56 231 GLN A CA 1
ATOM 1881 C C . GLN A 1 231 ? -10.818 20.098 16.350 1.00 85.56 231 GLN A C 1
ATOM 1883 O O . GLN A 1 231 ? -11.430 19.269 15.672 1.00 85.56 231 GLN A O 1
ATOM 1888 N N . ILE A 1 232 ? -11.061 21.403 16.262 1.00 85.56 232 ILE A N 1
ATOM 1889 C CA . ILE A 1 232 ? -11.999 21.995 15.311 1.00 85.56 232 ILE A CA 1
ATOM 1890 C C . ILE A 1 232 ? -11.199 22.707 14.234 1.00 85.56 232 ILE A C 1
ATOM 1892 O O . ILE A 1 232 ? -10.445 23.631 14.524 1.00 85.56 232 ILE A O 1
ATOM 1896 N N . PHE A 1 233 ? -11.424 22.322 12.986 1.00 82.19 233 PHE A N 1
ATOM 1897 C CA . PHE A 1 233 ? -10.709 22.856 11.838 1.00 82.19 233 PHE A CA 1
ATOM 1898 C C . PHE A 1 233 ? -11.624 23.640 10.901 1.00 82.19 233 PHE A C 1
ATOM 1900 O O . PHE A 1 233 ? -12.798 23.303 10.714 1.00 82.19 233 PHE A O 1
ATOM 1907 N N . ASN A 1 234 ? -11.070 24.672 10.272 1.00 81.38 234 ASN A N 1
ATOM 1908 C CA . ASN A 1 234 ? -11.687 25.370 9.157 1.00 81.38 234 ASN A CA 1
ATOM 1909 C C . ASN A 1 234 ? -11.156 24.805 7.837 1.00 81.38 234 ASN A C 1
ATOM 1911 O O . ASN A 1 234 ? -9.945 24.713 7.637 1.00 81.38 234 ASN A O 1
ATOM 1915 N N . HIS A 1 235 ? -12.059 24.447 6.929 1.00 76.44 235 HIS A N 1
ATOM 1916 C CA . HIS A 1 235 ? -11.692 23.917 5.622 1.00 76.44 235 HIS A CA 1
ATOM 1917 C C . HIS A 1 235 ? -11.758 25.045 4.577 1.00 76.44 235 HIS A C 1
ATOM 1919 O O . HIS A 1 235 ? -12.817 25.652 4.422 1.00 76.44 235 HIS A O 1
ATOM 1925 N N . PRO A 1 236 ? -10.708 25.288 3.770 1.00 73.19 236 PRO A N 1
ATOM 1926 C CA . PRO A 1 236 ? -10.650 26.444 2.865 1.00 73.19 236 PRO A CA 1
ATOM 1927 C C . PRO A 1 236 ? -11.804 26.484 1.847 1.00 73.19 236 PRO A C 1
ATOM 1929 O O . PRO A 1 2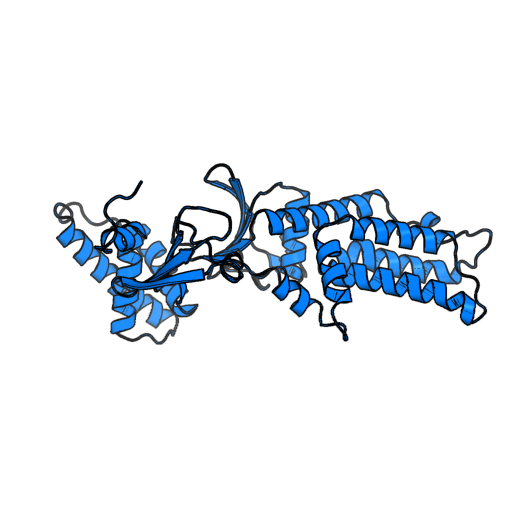36 ? -12.342 27.544 1.548 1.00 73.19 236 PRO A O 1
ATOM 1932 N N . ASN A 1 237 ? -12.231 25.313 1.360 1.00 74.56 237 ASN A N 1
ATOM 1933 C CA . ASN A 1 237 ? -13.310 25.188 0.368 1.00 74.56 237 ASN A CA 1
ATOM 1934 C C . ASN A 1 237 ? -14.682 24.755 0.931 1.00 74.56 237 ASN A C 1
ATOM 1936 O O . ASN A 1 237 ? -15.584 24.479 0.141 1.00 74.56 237 ASN A O 1
ATOM 1940 N N . LYS A 1 238 ? -14.868 24.632 2.256 1.00 75.56 238 LYS A N 1
ATOM 1941 C CA . LYS A 1 238 ? -16.160 24.224 2.845 1.00 75.56 238 LYS A CA 1
ATOM 1942 C C . LYS A 1 238 ? -16.577 25.221 3.918 1.00 75.56 238 LYS A C 1
ATOM 1944 O O . LYS A 1 238 ? -15.778 25.624 4.745 1.00 75.56 238 LYS A O 1
ATOM 1949 N N . VAL A 1 239 ? -17.860 25.576 3.925 1.00 76.31 239 VAL A N 1
ATOM 1950 C CA . VAL A 1 239 ? -18.425 26.498 4.927 1.00 76.31 239 VAL A CA 1
ATOM 1951 C C . VAL A 1 239 ? -18.532 25.833 6.307 1.00 76.31 239 VAL A C 1
ATOM 1953 O O . VAL A 1 239 ? -18.479 26.507 7.333 1.00 76.31 239 VAL A O 1
ATOM 1956 N N . ALA A 1 240 ? -18.689 24.507 6.342 1.00 81.50 240 ALA A N 1
ATOM 1957 C CA . ALA A 1 240 ? -18.773 23.748 7.582 1.00 81.50 240 ALA A CA 1
ATOM 1958 C C . ALA A 1 240 ? -17.382 23.512 8.185 1.00 81.50 240 ALA A C 1
ATOM 1960 O O . ALA A 1 240 ? -16.470 23.050 7.497 1.00 81.50 240 ALA A O 1
ATOM 1961 N N . LYS A 1 241 ? -17.261 23.776 9.490 1.00 83.62 241 LYS A N 1
ATOM 1962 C CA . LYS A 1 241 ? -16.090 23.395 10.285 1.00 83.62 241 LYS A CA 1
ATOM 1963 C C . LYS A 1 241 ? -16.058 21.882 10.466 1.00 83.62 241 LYS A C 1
ATOM 1965 O O . LYS A 1 241 ? -17.104 21.241 10.560 1.00 83.62 241 LYS A O 1
ATOM 1970 N N . LEU A 1 242 ? -14.858 21.327 10.534 1.00 83.44 242 LEU A N 1
ATOM 1971 C CA . LEU A 1 242 ? -14.643 19.906 10.758 1.00 83.44 242 LEU A CA 1
ATOM 1972 C C . LEU A 1 242 ? -14.364 19.660 12.240 1.00 83.44 242 LEU A C 1
ATOM 1974 O O . LEU A 1 242 ? -13.554 20.362 12.839 1.00 83.44 242 LEU A O 1
ATOM 1978 N N . TYR A 1 243 ? -15.038 18.666 12.811 1.00 86.38 243 TYR A N 1
ATOM 1979 C CA . TYR A 1 243 ? -14.835 18.207 14.181 1.00 86.38 243 TYR A CA 1
ATOM 1980 C C . TYR A 1 243 ? -14.016 16.918 14.147 1.00 86.38 243 TYR A C 1
ATOM 1982 O O . TYR A 1 243 ? -14.460 15.921 13.576 1.00 86.38 243 TYR A O 1
ATOM 1990 N N . PHE A 1 244 ? -12.836 16.936 14.758 1.00 82.75 244 PHE A N 1
ATOM 1991 C CA . PHE A 1 244 ? -11.975 15.769 14.907 1.00 82.75 244 PHE A CA 1
ATOM 1992 C C . PHE A 1 244 ? -11.871 15.414 16.382 1.00 82.75 244 PHE A C 1
ATOM 1994 O O . PHE A 1 244 ? -11.557 16.270 17.201 1.00 82.75 244 PHE A O 1
ATOM 2001 N N . ILE A 1 245 ? -12.111 14.148 16.714 1.00 83.00 245 ILE A N 1
ATOM 2002 C CA . ILE A 1 245 ? -11.854 13.594 18.042 1.00 83.00 245 ILE A CA 1
ATOM 2003 C C . ILE A 1 245 ? -10.807 12.499 17.911 1.00 83.00 245 ILE A C 1
ATOM 2005 O O . ILE A 1 245 ? -10.929 11.635 17.044 1.00 83.00 245 ILE A O 1
ATOM 2009 N N . ASN A 1 246 ? -9.800 12.546 18.780 1.00 78.19 246 ASN A N 1
ATOM 2010 C CA . ASN A 1 246 ? -8.664 11.632 18.806 1.00 78.19 246 ASN A CA 1
ATOM 2011 C C . ASN A 1 246 ? -8.760 10.773 20.071 1.00 78.19 246 ASN A C 1
ATOM 2013 O O . ASN A 1 246 ? -8.346 11.221 21.149 1.00 78.19 246 ASN A O 1
ATOM 2017 N N . PRO A 1 247 ? -9.341 9.565 19.978 1.00 82.81 247 PRO A N 1
ATOM 2018 C CA . PRO A 1 247 ? -9.465 8.679 21.119 1.00 82.81 247 PRO A CA 1
ATOM 2019 C C . PRO A 1 247 ? -8.102 8.117 21.539 1.00 82.81 247 PRO A C 1
ATOM 2021 O O . PRO A 1 247 ? -7.278 7.810 20.670 1.00 82.81 247 PRO A O 1
ATOM 2024 N N . PRO A 1 248 ? -7.868 7.896 22.844 1.00 78.75 248 PRO A N 1
ATOM 2025 C CA . PRO A 1 248 ? -6.593 7.381 23.343 1.00 78.75 248 PRO A CA 1
ATOM 2026 C C . PRO A 1 248 ? -6.242 6.000 22.770 1.00 78.75 248 PRO A C 1
ATOM 2028 O O . PRO A 1 248 ? -5.066 5.664 22.646 1.00 78.75 248 PRO A O 1
ATOM 2031 N N . GLU A 1 249 ? -7.240 5.212 22.358 1.00 77.31 249 GLU A N 1
ATOM 2032 C CA . GLU A 1 249 ? -7.041 3.896 21.752 1.00 77.31 249 GLU A CA 1
ATOM 2033 C C . GLU A 1 249 ? -6.279 3.902 20.412 1.00 77.31 249 GLU A C 1
ATOM 2035 O O . GLU A 1 249 ? -5.739 2.865 20.023 1.00 77.31 249 GLU A O 1
ATOM 2040 N N . TYR A 1 250 ? -6.184 5.048 19.727 1.00 71.88 250 TYR A N 1
ATOM 2041 C CA . TYR A 1 250 ? -5.391 5.194 18.498 1.00 71.88 250 TYR A CA 1
ATOM 2042 C C . TYR A 1 250 ? -3.897 5.417 18.766 1.00 71.88 250 TYR A C 1
ATOM 2044 O O . TYR A 1 250 ? -3.079 5.187 17.880 1.00 71.88 250 TYR A O 1
ATOM 2052 N N . SER A 1 251 ? -3.533 5.788 19.995 1.00 72.06 251 SER A N 1
ATOM 2053 C CA . SER A 1 251 ? -2.146 6.034 20.412 1.00 72.06 251 SER A CA 1
ATOM 2054 C C . SER A 1 251 ? -1.538 4.859 21.191 1.00 72.06 251 SER A C 1
ATOM 2056 O O . SER A 1 251 ? -0.477 4.993 21.800 1.00 72.06 251 SER A O 1
ATOM 2058 N N . LEU A 1 252 ? -2.213 3.704 21.223 1.00 78.31 252 LEU A N 1
ATOM 2059 C CA . LEU A 1 252 ? -1.766 2.536 21.985 1.00 78.31 252 LEU A CA 1
ATOM 2060 C C . LEU A 1 252 ? -0.573 1.836 21.335 1.00 78.31 252 LEU A C 1
ATOM 2062 O O . LEU A 1 252 ? -0.533 1.643 20.119 1.00 78.31 252 LEU A O 1
ATOM 2066 N N . SER A 1 253 ? 0.353 1.363 22.174 1.00 78.19 253 SER A N 1
ATOM 2067 C CA . SER A 1 253 ? 1.492 0.548 21.741 1.00 78.19 253 SER A CA 1
ATOM 2068 C C . SER A 1 253 ? 1.054 -0.825 21.196 1.00 78.19 253 SER A C 1
ATOM 2070 O O . SER A 1 253 ? -0.024 -1.310 21.563 1.00 78.19 253 SER A O 1
ATOM 2072 N N . PRO A 1 254 ? 1.886 -1.496 20.369 1.00 68.88 254 PRO A N 1
ATOM 2073 C CA . PRO A 1 254 ? 1.547 -2.798 19.776 1.00 68.88 254 PRO A CA 1
ATOM 2074 C C . PRO A 1 254 ? 1.187 -3.868 20.809 1.00 68.88 254 PRO A C 1
ATOM 2076 O O . PRO A 1 254 ? 0.280 -4.672 20.600 1.00 68.88 254 PRO A O 1
ATOM 2079 N N . GLU A 1 255 ? 1.858 -3.842 21.957 1.00 76.12 255 GLU A N 1
ATOM 2080 C CA . GLU A 1 255 ? 1.619 -4.757 23.073 1.00 76.12 255 GLU A CA 1
ATOM 2081 C C . GLU A 1 255 ? 0.247 -4.523 23.719 1.00 76.12 255 GLU A C 1
ATOM 2083 O O . GLU A 1 255 ? -0.546 -5.455 23.868 1.00 76.12 255 GLU A O 1
ATOM 2088 N N . LYS A 1 256 ? -0.080 -3.264 24.037 1.00 82.44 256 LYS A N 1
ATOM 2089 C CA . LYS A 1 256 ? -1.388 -2.877 24.592 1.00 82.44 256 LYS A CA 1
ATOM 2090 C C . LYS A 1 256 ? -2.517 -3.190 23.617 1.00 82.44 256 LYS A C 1
ATOM 2092 O O . LYS A 1 256 ? -3.583 -3.669 24.007 1.00 82.44 256 LYS A O 1
ATOM 2097 N N . TYR A 1 257 ? -2.258 -2.971 22.335 1.00 76.56 257 TYR A N 1
ATOM 2098 C CA . TYR A 1 257 ? -3.177 -3.305 21.268 1.00 76.56 257 TYR A CA 1
ATOM 2099 C C . TYR A 1 257 ? -3.477 -4.810 21.208 1.00 76.56 257 TYR A C 1
ATOM 2101 O O . TYR A 1 257 ? -4.641 -5.225 21.175 1.00 76.56 257 TYR A O 1
ATOM 2109 N N . PHE A 1 258 ? -2.427 -5.635 21.211 1.00 78.38 258 PHE A N 1
ATOM 2110 C CA . PHE A 1 258 ? -2.550 -7.088 21.217 1.00 78.38 258 PHE A CA 1
ATOM 2111 C C . PHE A 1 258 ? -3.421 -7.562 22.386 1.00 78.38 258 PHE A C 1
ATOM 2113 O O . PHE A 1 258 ? -4.331 -8.374 22.183 1.00 78.38 258 PHE A O 1
ATOM 2120 N N . LEU A 1 259 ? -3.199 -7.004 23.582 1.00 85.81 259 LEU A N 1
ATOM 2121 C CA . LEU A 1 259 ? -3.997 -7.305 24.767 1.00 85.81 259 LEU A CA 1
ATOM 2122 C C . LEU A 1 259 ? -5.477 -6.964 24.564 1.00 85.81 259 LEU A C 1
ATOM 2124 O O . LEU A 1 259 ? -6.323 -7.808 24.855 1.00 85.81 259 LEU A O 1
ATOM 2128 N N . LEU A 1 260 ? -5.810 -5.793 24.012 1.00 84.38 260 LEU A N 1
ATOM 2129 C CA . LEU A 1 260 ? -7.202 -5.414 23.722 1.00 84.38 260 LEU A CA 1
ATOM 2130 C C . LEU A 1 260 ? -7.881 -6.373 22.747 1.00 84.38 260 LEU A C 1
ATOM 2132 O O . LEU A 1 260 ? -8.964 -6.891 23.032 1.00 84.38 260 LEU A O 1
ATOM 2136 N N . SER A 1 261 ? -7.241 -6.615 21.600 1.00 73.88 261 SER A N 1
ATOM 2137 C CA . SER A 1 261 ? -7.797 -7.448 20.532 1.00 73.88 261 SER A CA 1
ATOM 2138 C C . SER A 1 261 ? -8.030 -8.880 21.022 1.00 73.88 261 SER A C 1
ATOM 2140 O O . SER A 1 261 ? -9.135 -9.415 20.890 1.00 73.88 261 SER A O 1
ATOM 2142 N N . LYS A 1 262 ? -7.039 -9.472 21.705 1.00 79.56 262 LYS A N 1
ATOM 2143 C CA . LYS A 1 262 ? -7.175 -10.812 22.287 1.00 79.56 262 LYS A CA 1
ATOM 2144 C C . LYS A 1 262 ? -8.189 -10.879 23.418 1.00 79.56 262 LYS A C 1
ATOM 2146 O O . LYS A 1 262 ? -8.929 -11.856 23.493 1.00 79.56 262 LYS A O 1
ATOM 2151 N N . THR A 1 263 ? -8.285 -9.851 24.254 1.00 86.62 263 THR A N 1
ATOM 2152 C CA . THR A 1 263 ? -9.306 -9.793 25.308 1.00 86.62 263 THR A CA 1
ATOM 2153 C C . THR A 1 263 ? -10.708 -9.803 24.701 1.00 86.62 263 THR A C 1
ATOM 2155 O O . THR A 1 263 ? -11.554 -10.587 25.132 1.00 86.62 263 THR A O 1
ATOM 2158 N N . LYS A 1 264 ? -10.954 -8.996 23.660 1.00 79.94 264 LYS A N 1
ATOM 2159 C CA . LYS A 1 264 ? -12.235 -8.998 22.941 1.00 79.94 264 LYS A CA 1
ATOM 2160 C C . LYS A 1 264 ? -12.545 -10.379 22.367 1.00 79.94 264 LYS A C 1
ATOM 2162 O O . LYS A 1 264 ? -13.653 -10.864 22.565 1.00 79.94 264 LYS A O 1
ATOM 2167 N N . GLU A 1 265 ? -11.587 -11.019 21.701 1.00 76.31 265 GLU A N 1
ATOM 2168 C CA . GLU A 1 265 ? -11.747 -12.360 21.118 1.00 76.31 265 GLU A CA 1
ATOM 2169 C C . GLU A 1 265 ? -12.117 -13.408 22.183 1.00 76.31 265 GLU A C 1
ATOM 2171 O O . GLU A 1 265 ? -13.110 -14.119 22.032 1.00 76.31 265 GLU A O 1
ATOM 2176 N N . VAL A 1 266 ? -11.374 -13.451 23.295 1.00 79.12 266 VAL A N 1
ATOM 2177 C CA . VAL A 1 266 ? -11.589 -14.409 24.393 1.00 79.12 266 VAL A CA 1
ATOM 2178 C C . VAL A 1 266 ? -12.953 -14.208 25.053 1.00 79.12 266 VAL A C 1
ATOM 2180 O O . VAL A 1 266 ? -13.678 -15.174 25.290 1.00 79.12 266 VAL A O 1
ATOM 2183 N N . VAL A 1 267 ? -13.330 -12.959 25.331 1.00 78.50 267 VAL A N 1
ATOM 2184 C CA . VAL A 1 267 ? -14.581 -12.652 26.038 1.00 78.50 267 VAL A CA 1
ATOM 2185 C C . VAL A 1 267 ? -15.799 -12.708 25.110 1.00 78.50 267 VAL A C 1
ATOM 2187 O O . VAL A 1 267 ? -16.892 -12.999 25.581 1.00 78.50 267 VAL A O 1
ATOM 2190 N N . SER A 1 268 ? -15.638 -12.529 23.793 1.00 69.69 268 SER A N 1
ATOM 2191 C CA . SER A 1 268 ? -16.737 -12.709 22.823 1.00 69.69 268 SER A CA 1
ATOM 2192 C C . SER A 1 268 ? -17.270 -14.147 22.796 1.00 69.69 268 SER A C 1
ATOM 2194 O O . SER A 1 268 ? -18.427 -14.366 22.451 1.00 69.69 268 SER A O 1
ATOM 2196 N N . GLY A 1 269 ? -16.450 -15.131 23.183 1.00 64.44 269 GLY A N 1
ATOM 2197 C CA . GLY A 1 269 ? -16.877 -16.522 23.354 1.00 64.44 269 GLY A CA 1
ATOM 2198 C C . GLY A 1 269 ? -17.553 -16.820 24.700 1.00 64.44 269 GLY A C 1
ATOM 2199 O O . GLY A 1 269 ? -18.023 -17.939 24.909 1.00 64.44 269 GLY A O 1
ATOM 2200 N N . TYR A 1 270 ? -17.594 -15.859 25.629 1.00 68.94 270 TYR A N 1
ATOM 2201 C CA . TYR A 1 270 ? -18.104 -16.055 26.984 1.00 68.94 270 TYR A CA 1
ATOM 2202 C C . TYR A 1 270 ? -19.597 -15.715 27.076 1.00 68.94 270 TYR A C 1
ATOM 2204 O O . TYR A 1 270 ? -19.989 -14.554 26.985 1.00 68.94 270 TYR A O 1
ATOM 2212 N N . ASN A 1 271 ? -20.436 -16.728 27.314 1.00 59.50 271 ASN A N 1
ATOM 2213 C CA . ASN A 1 271 ? -21.867 -16.547 27.570 1.00 59.50 271 ASN A CA 1
ATOM 2214 C C . ASN A 1 271 ? -22.142 -16.513 29.084 1.00 59.50 271 ASN A C 1
ATOM 2216 O O . ASN A 1 271 ? -22.126 -17.572 29.721 1.00 59.50 271 ASN A O 1
ATOM 2220 N N . PRO A 1 272 ? -22.416 -15.342 29.685 1.00 63.31 272 PRO A N 1
ATOM 2221 C CA . PRO A 1 272 ? -22.770 -15.264 31.099 1.00 63.31 272 PRO A CA 1
ATOM 2222 C C . PRO A 1 272 ? -24.098 -15.988 31.390 1.00 63.31 272 PRO A C 1
ATOM 2224 O O . PRO A 1 272 ? -25.031 -15.991 30.583 1.00 63.31 272 PRO A O 1
ATOM 2227 N N . GLY A 1 273 ? -24.196 -16.607 32.570 1.00 55.47 273 GLY A N 1
ATOM 2228 C CA . GLY A 1 273 ? -25.430 -17.241 33.043 1.00 55.47 273 GLY A CA 1
ATOM 2229 C C . GLY A 1 273 ? -26.577 -16.229 33.183 1.00 55.47 273 GLY A C 1
ATOM 2230 O O . GLY A 1 273 ? -26.358 -15.091 33.589 1.00 55.47 273 GLY A O 1
ATOM 2231 N N . ARG A 1 274 ? -27.811 -16.651 32.864 1.00 50.50 274 ARG A N 1
ATOM 2232 C CA . ARG A 1 274 ? -29.029 -15.817 32.699 1.00 50.50 274 ARG A CA 1
ATOM 2233 C C . ARG A 1 274 ? -29.454 -14.940 33.898 1.00 50.50 274 ARG A C 1
ATOM 2235 O O . ARG A 1 274 ? -30.470 -14.264 33.803 1.00 50.50 274 ARG A O 1
ATOM 2242 N N . SER A 1 275 ? -28.741 -14.938 35.019 1.00 50.12 275 SER A N 1
ATOM 2243 C CA . SER A 1 275 ? -29.225 -14.407 36.301 1.00 50.12 275 SER A CA 1
ATOM 2244 C C . SER A 1 275 ? -28.618 -13.068 36.752 1.00 50.12 275 SER A C 1
ATOM 2246 O O . SER A 1 275 ? -28.785 -12.720 37.915 1.00 50.12 275 SER A O 1
ATOM 2248 N N . GLY A 1 276 ? -27.930 -12.306 35.889 1.00 50.75 276 GLY A N 1
ATOM 2249 C CA . GLY A 1 276 ? -27.235 -11.072 36.318 1.00 50.75 276 GLY A CA 1
ATOM 2250 C C . GLY A 1 276 ? -27.309 -9.846 35.399 1.00 50.75 276 GLY A C 1
ATOM 2251 O O . GLY A 1 276 ? -26.670 -8.848 35.707 1.00 50.75 276 GLY A O 1
ATOM 2252 N N . LEU A 1 277 ? -28.053 -9.893 34.289 1.00 55.75 277 LEU A N 1
ATOM 2253 C CA . LEU A 1 277 ? -27.984 -8.877 33.220 1.00 55.75 277 LEU A CA 1
ATOM 2254 C C . LEU A 1 277 ? -29.252 -8.016 33.076 1.00 55.75 277 LEU A C 1
ATOM 2256 O O . LEU A 1 277 ? -29.571 -7.549 31.987 1.00 55.75 277 LEU A O 1
ATOM 2260 N N . SER A 1 278 ? -30.016 -7.821 34.150 1.00 60.66 278 SER A N 1
ATOM 2261 C CA . SER A 1 278 ? -31.216 -6.971 34.114 1.00 60.66 278 SER A CA 1
ATOM 2262 C C . SER A 1 278 ? -30.915 -5.471 34.249 1.00 60.66 278 SER A C 1
ATOM 2264 O O . SER A 1 278 ? -31.766 -4.660 33.902 1.00 60.66 278 SER A O 1
ATOM 2266 N N . ASP A 1 279 ? -29.723 -5.099 34.729 1.00 68.19 279 ASP A N 1
ATOM 2267 C CA . ASP A 1 279 ? -29.269 -3.707 34.861 1.00 68.19 279 ASP A CA 1
ATOM 2268 C C . ASP A 1 279 ? -28.019 -3.461 33.997 1.00 68.19 279 ASP A C 1
ATOM 2270 O O . ASP A 1 279 ? -27.012 -4.167 34.112 1.00 68.19 279 ASP A O 1
ATOM 2274 N N . ILE A 1 280 ? -28.085 -2.448 33.128 1.00 66.31 280 ILE A N 1
ATOM 2275 C CA . ILE A 1 280 ? -27.021 -2.050 32.194 1.00 66.31 280 ILE A CA 1
ATOM 2276 C C . ILE A 1 280 ? -25.769 -1.595 32.958 1.00 66.31 280 ILE A C 1
ATOM 2278 O O . ILE A 1 280 ? -24.653 -1.949 32.571 1.00 66.31 280 ILE A O 1
ATOM 2282 N N . ALA A 1 281 ? -25.928 -0.873 34.073 1.00 69.69 281 ALA A N 1
ATOM 2283 C CA . ALA A 1 281 ? -24.798 -0.383 34.864 1.00 69.69 281 ALA A CA 1
ATOM 2284 C C . ALA A 1 281 ? -24.074 -1.533 35.583 1.00 69.69 281 ALA A C 1
ATOM 2286 O O . ALA A 1 281 ? -22.843 -1.631 35.547 1.00 69.69 281 ALA A O 1
ATOM 2287 N N . ALA A 1 282 ? -24.836 -2.452 36.183 1.00 71.38 282 ALA A N 1
ATOM 2288 C CA . ALA A 1 282 ? -24.295 -3.666 36.788 1.00 71.38 282 ALA A CA 1
ATOM 2289 C C . ALA A 1 282 ? -23.595 -4.564 35.753 1.00 71.38 282 ALA A C 1
ATOM 2291 O O . ALA A 1 282 ? -22.505 -5.075 36.016 1.00 71.38 282 ALA A O 1
ATOM 2292 N N . SER A 1 283 ? -24.180 -4.693 34.558 1.00 73.81 283 SER A N 1
ATOM 2293 C CA . SER A 1 283 ? -23.613 -5.462 33.445 1.00 73.81 283 SER A CA 1
ATOM 2294 C C . SER A 1 283 ? -22.274 -4.885 32.991 1.00 73.81 283 SER A C 1
ATOM 2296 O O . SER A 1 283 ? -21.303 -5.625 32.849 1.00 73.81 283 SER A O 1
ATOM 2298 N N . ARG A 1 284 ? -22.184 -3.557 32.836 1.00 76.81 284 ARG A N 1
ATOM 2299 C CA . ARG A 1 284 ? -20.939 -2.881 32.454 1.00 76.81 284 ARG A CA 1
ATOM 2300 C C . ARG A 1 284 ? -19.841 -3.107 33.488 1.00 76.81 284 ARG A C 1
ATOM 2302 O O . ARG A 1 284 ? -18.764 -3.568 33.138 1.00 76.81 284 ARG A O 1
ATOM 2309 N N . ASN A 1 285 ? -20.140 -2.896 34.769 1.00 79.94 285 ASN A N 1
ATOM 2310 C CA . ASN A 1 285 ? -19.182 -3.135 35.853 1.00 79.94 285 ASN A CA 1
ATOM 2311 C C . ASN A 1 285 ? -18.717 -4.594 35.930 1.00 79.94 285 ASN A C 1
ATOM 2313 O O . ASN A 1 285 ? -17.559 -4.858 36.258 1.00 79.94 285 ASN A O 1
ATOM 2317 N N . TYR A 1 286 ? -19.609 -5.545 35.647 1.00 82.81 286 TYR A N 1
ATOM 2318 C CA . TYR A 1 286 ? -19.259 -6.957 35.562 1.00 82.81 286 TYR A CA 1
ATOM 2319 C C . TYR A 1 286 ? -18.282 -7.215 34.409 1.00 82.81 286 TYR A C 1
ATOM 2321 O O . TYR A 1 286 ? -17.197 -7.750 34.642 1.00 82.81 286 TYR A O 1
ATOM 2329 N N . PHE A 1 287 ? -18.619 -6.777 33.192 1.00 82.31 287 PHE A N 1
ATOM 2330 C CA . PHE A 1 287 ? -17.764 -6.968 32.021 1.00 82.31 287 PHE A CA 1
ATOM 2331 C C . PHE A 1 287 ? -16.416 -6.259 32.160 1.00 82.31 287 PHE A C 1
ATOM 2333 O O . PHE A 1 287 ? -15.400 -6.868 31.842 1.00 82.31 287 PHE A O 1
ATOM 2340 N N . THR A 1 288 ? -16.358 -5.054 32.735 1.00 85.38 288 THR A N 1
ATOM 2341 C CA . THR A 1 288 ? -15.086 -4.373 33.024 1.00 85.38 288 THR A CA 1
ATOM 2342 C C . THR A 1 288 ? -14.174 -5.231 33.902 1.00 85.38 288 THR A C 1
ATOM 2344 O O . THR A 1 288 ? -12.999 -5.389 33.581 1.00 85.38 288 THR A O 1
ATOM 2347 N N . ARG A 1 289 ? -14.694 -5.867 34.963 1.00 87.00 289 ARG A N 1
ATOM 2348 C CA . ARG A 1 289 ? -13.889 -6.769 35.813 1.00 87.00 289 ARG A CA 1
ATOM 2349 C C . ARG A 1 289 ? -13.423 -8.013 35.059 1.00 87.00 289 ARG A C 1
ATOM 2351 O O . ARG A 1 289 ? -12.288 -8.448 35.246 1.00 87.00 289 ARG A O 1
ATOM 2358 N N . VAL A 1 290 ? -14.281 -8.574 34.204 1.00 87.69 290 VAL A N 1
ATOM 2359 C CA . VAL A 1 290 ? -13.929 -9.708 33.333 1.00 87.69 290 VAL A CA 1
ATOM 2360 C C . VAL A 1 290 ? -12.809 -9.313 32.365 1.00 87.69 290 VAL A C 1
ATOM 2362 O O . VAL A 1 290 ? -11.833 -10.054 32.225 1.00 87.69 290 VAL A O 1
ATOM 2365 N N . TYR A 1 291 ? -12.893 -8.128 31.754 1.00 90.19 291 TYR A N 1
ATOM 2366 C CA . TYR A 1 291 ? -11.854 -7.594 30.875 1.00 90.19 291 TYR A CA 1
ATOM 2367 C C . TYR A 1 291 ? -10.543 -7.364 31.625 1.00 90.19 291 TYR A C 1
ATOM 2369 O O . TYR A 1 291 ? -9.515 -7.864 31.182 1.00 90.19 291 TYR A O 1
ATOM 2377 N N . GLN A 1 292 ? -10.565 -6.723 32.797 1.00 92.19 292 GLN A N 1
ATOM 2378 C CA . GLN A 1 292 ? -9.367 -6.520 33.624 1.00 92.19 292 GLN A CA 1
ATOM 2379 C C . GLN A 1 292 ? -8.680 -7.844 33.990 1.00 92.19 292 GLN A C 1
ATOM 2381 O O . GLN A 1 292 ? -7.455 -7.950 33.929 1.00 92.19 292 GLN A O 1
ATOM 2386 N N . ALA A 1 293 ? -9.452 -8.866 34.376 1.00 90.94 293 ALA A N 1
ATOM 2387 C CA . ALA A 1 293 ? -8.910 -10.185 34.695 1.00 90.94 293 ALA A CA 1
ATOM 2388 C C . ALA A 1 293 ? -8.274 -10.855 33.467 1.00 90.94 293 ALA A C 1
ATOM 2390 O O . ALA A 1 293 ? -7.176 -11.402 33.566 1.00 90.94 293 ALA A O 1
ATOM 2391 N N . THR A 1 294 ? -8.936 -10.759 32.313 1.00 89.81 294 THR A N 1
ATOM 2392 C CA . THR A 1 294 ? -8.465 -11.340 31.048 1.00 89.81 294 THR A CA 1
ATOM 2393 C C . THR A 1 294 ? -7.203 -10.639 30.541 1.00 89.81 294 THR A C 1
ATOM 2395 O O . THR A 1 294 ? -6.241 -11.311 30.183 1.00 89.81 294 THR A O 1
ATOM 2398 N N . ILE A 1 295 ? -7.160 -9.303 30.576 1.00 92.12 295 ILE A N 1
ATOM 2399 C CA . ILE A 1 295 ? -5.985 -8.506 30.191 1.00 92.12 295 ILE A CA 1
ATOM 2400 C C . ILE A 1 295 ? -4.788 -8.874 31.070 1.00 92.12 295 ILE A C 1
ATOM 2402 O O . ILE A 1 295 ? -3.696 -9.088 30.552 1.00 92.12 295 ILE A O 1
ATOM 2406 N N . ARG A 1 296 ? -4.993 -9.008 32.387 1.00 92.62 296 ARG A N 1
ATOM 2407 C CA . ARG A 1 296 ? -3.928 -9.377 33.331 1.00 92.62 296 ARG A CA 1
ATOM 2408 C C . ARG A 1 296 ? -3.353 -10.768 33.048 1.00 92.62 296 ARG A C 1
ATOM 2410 O O . ARG A 1 296 ? -2.137 -10.932 33.052 1.00 92.62 296 ARG A O 1
ATOM 2417 N N . ASP A 1 297 ? -4.211 -11.755 32.786 1.00 90.75 297 ASP A N 1
ATOM 2418 C CA . ASP A 1 297 ? -3.780 -13.115 32.430 1.00 90.75 297 ASP A CA 1
ATOM 2419 C C . ASP A 1 297 ? -3.040 -13.137 31.081 1.00 90.75 297 ASP A C 1
ATOM 2421 O O . ASP A 1 297 ? -1.969 -13.734 30.966 1.00 90.75 297 ASP A O 1
ATOM 2425 N N . LEU A 1 298 ? -3.549 -12.422 30.071 1.00 89.94 298 LEU A N 1
ATOM 2426 C CA . LEU A 1 298 ? -2.889 -12.302 28.768 1.00 89.94 298 LEU A CA 1
ATOM 2427 C C . LEU A 1 298 ? -1.532 -11.594 28.863 1.00 89.94 298 LEU A C 1
ATOM 2429 O O . LEU A 1 298 ? -0.575 -12.065 28.251 1.00 89.94 298 LEU A O 1
ATOM 2433 N N . ALA A 1 299 ? -1.415 -10.515 29.636 1.00 90.25 299 ALA A N 1
ATOM 2434 C CA . ALA A 1 299 ? -0.147 -9.814 29.830 1.00 90.25 299 ALA A CA 1
ATOM 2435 C C . ALA A 1 299 ? 0.900 -10.726 30.480 1.00 90.25 299 ALA A C 1
ATOM 2437 O O . ALA A 1 299 ? 2.013 -10.850 29.969 1.00 90.25 299 ALA A O 1
ATOM 2438 N N . HIS A 1 300 ? 0.508 -11.461 31.527 1.00 90.75 300 HIS A N 1
ATOM 2439 C CA . HIS A 1 300 ? 1.386 -12.420 32.193 1.00 90.75 300 HIS A CA 1
ATOM 2440 C C . HIS A 1 300 ? 1.838 -13.550 31.255 1.00 90.75 300 HIS A C 1
ATOM 2442 O O . HIS A 1 300 ? 3.015 -13.897 31.222 1.00 90.75 300 HIS A O 1
ATOM 2448 N N . ARG A 1 301 ? 0.930 -14.129 30.458 1.00 87.94 301 ARG A N 1
ATOM 2449 C CA . ARG A 1 301 ? 1.270 -15.229 29.531 1.00 87.94 301 ARG A CA 1
ATOM 2450 C C . ARG A 1 301 ? 2.195 -14.814 28.391 1.00 87.94 301 ARG A C 1
ATOM 2452 O O . ARG A 1 301 ? 2.931 -15.654 27.885 1.00 87.94 301 ARG A O 1
ATOM 2459 N N . ASN A 1 302 ? 2.128 -13.552 27.978 1.00 82.06 302 ASN A N 1
ATOM 2460 C CA . ASN A 1 302 ? 2.893 -13.021 26.851 1.00 82.06 302 ASN A CA 1
ATOM 2461 C C . ASN A 1 302 ? 4.109 -12.189 27.304 1.00 82.06 302 ASN A C 1
ATOM 2463 O O . ASN A 1 302 ? 4.737 -11.555 26.465 1.00 82.06 302 ASN A O 1
ATOM 2467 N N . ASN A 1 303 ? 4.464 -12.205 28.600 1.00 87.31 303 ASN A N 1
ATOM 2468 C CA . ASN A 1 303 ? 5.573 -11.432 29.184 1.00 87.31 303 ASN A CA 1
ATOM 2469 C C . ASN A 1 303 ? 5.519 -9.921 28.885 1.00 87.31 303 ASN A C 1
ATOM 2471 O O . ASN A 1 303 ? 6.555 -9.275 28.743 1.00 87.31 303 ASN A O 1
ATOM 2475 N N . ILE A 1 304 ? 4.312 -9.359 28.806 1.00 86.12 304 ILE A N 1
ATOM 2476 C CA . ILE A 1 304 ? 4.096 -7.927 28.580 1.00 86.12 304 ILE A CA 1
ATOM 2477 C C . ILE A 1 304 ? 4.055 -7.232 29.941 1.00 86.12 304 ILE A C 1
ATOM 2479 O O . ILE A 1 304 ? 3.250 -7.598 30.802 1.00 86.12 304 ILE A O 1
ATOM 2483 N N . GLN A 1 305 ? 4.915 -6.233 30.143 1.00 87.19 305 GLN A N 1
ATOM 2484 C CA . GLN A 1 305 ? 4.875 -5.401 31.344 1.00 87.19 305 GLN A CA 1
ATOM 2485 C C . GLN A 1 305 ? 3.744 -4.383 31.216 1.00 87.19 305 GLN A C 1
ATOM 2487 O O . GLN A 1 305 ? 3.698 -3.625 30.252 1.00 87.19 305 GLN A O 1
ATOM 2492 N N . ILE A 1 306 ? 2.818 -4.399 32.174 1.00 87.56 306 ILE A N 1
ATOM 2493 C CA . ILE A 1 306 ? 1.673 -3.493 32.199 1.00 87.56 306 ILE A CA 1
ATOM 2494 C C . ILE A 1 306 ? 1.335 -3.115 33.641 1.00 87.56 306 ILE A C 1
ATOM 2496 O O . ILE A 1 306 ? 1.333 -3.966 34.538 1.00 87.56 306 ILE A O 1
ATOM 2500 N N . GLU A 1 307 ? 1.058 -1.838 33.868 1.00 90.06 307 GLU A N 1
ATOM 2501 C CA . GLU A 1 307 ? 0.685 -1.304 35.173 1.00 90.06 307 GLU A CA 1
ATOM 2502 C C . GLU A 1 307 ? -0.811 -1.485 35.470 1.00 90.06 307 GLU A C 1
ATOM 2504 O O . GLU A 1 307 ? -1.633 -1.748 34.591 1.00 90.06 307 GLU A O 1
ATOM 2509 N N . GLY A 1 308 ? -1.186 -1.340 36.746 1.00 87.44 308 GLY A N 1
ATOM 2510 C CA . GLY A 1 308 ? -2.583 -1.460 37.174 1.00 87.44 308 GLY A CA 1
ATOM 2511 C C . GLY A 1 308 ? -3.504 -0.457 36.476 1.00 87.44 308 GLY A C 1
ATOM 2512 O O . GLY A 1 308 ? -4.563 -0.850 35.997 1.00 87.44 308 GLY A O 1
ATOM 2513 N N . GLU A 1 309 ? -3.068 0.799 36.362 1.00 87.44 309 GLU A N 1
ATOM 2514 C CA . GLU A 1 309 ? -3.815 1.864 35.684 1.00 87.44 309 GLU A CA 1
ATOM 2515 C C . GLU A 1 309 ? -4.005 1.557 34.191 1.00 87.44 309 GLU A C 1
ATOM 2517 O O . GLU A 1 309 ? -5.111 1.668 33.667 1.00 87.44 309 GLU A O 1
ATOM 2522 N N . GLU A 1 310 ? -2.970 1.052 33.518 1.00 87.62 310 GLU A N 1
ATOM 2523 C CA . GLU A 1 310 ? -3.046 0.672 32.104 1.00 87.62 310 GLU A CA 1
ATOM 2524 C C . GLU A 1 310 ? -4.030 -0.487 31.873 1.00 87.62 310 GLU A C 1
ATOM 2526 O O . GLU A 1 310 ? -4.762 -0.495 30.886 1.00 87.62 310 GLU A O 1
ATOM 2531 N N . ILE A 1 311 ? -4.111 -1.458 32.792 1.00 90.50 311 ILE A N 1
ATOM 2532 C CA . ILE A 1 311 ? -5.122 -2.529 32.721 1.00 90.50 311 ILE A CA 1
ATOM 2533 C C . ILE A 1 311 ? -6.539 -1.945 32.812 1.00 90.50 311 ILE A C 1
ATOM 2535 O O . ILE A 1 311 ? -7.443 -2.418 32.116 1.00 90.50 311 ILE A O 1
ATOM 2539 N N . GLU A 1 312 ? -6.751 -0.947 33.671 1.00 89.62 312 GLU A N 1
ATOM 2540 C CA . GLU A 1 312 ? -8.044 -0.276 33.812 1.00 89.62 312 GLU A CA 1
ATOM 2541 C C . GLU A 1 312 ? -8.418 0.488 32.540 1.00 89.62 312 GLU A C 1
ATOM 2543 O O . GLU A 1 312 ? -9.532 0.316 32.044 1.00 89.62 312 GLU A O 1
ATOM 2548 N N . GLU A 1 313 ? -7.473 1.234 31.963 1.00 88.31 313 GLU A N 1
ATOM 2549 C CA . GLU A 1 313 ? -7.663 1.948 30.697 1.00 88.31 313 GLU A CA 1
ATOM 2550 C C . GLU A 1 313 ? -8.029 1.001 29.554 1.00 88.31 313 GLU A C 1
ATOM 2552 O O . GLU A 1 313 ? -9.006 1.224 28.836 1.00 88.31 313 GLU A O 1
ATOM 2557 N N . LEU A 1 314 ? -7.280 -0.094 29.396 1.00 89.31 314 LEU A N 1
ATOM 2558 C CA . LEU A 1 314 ? -7.552 -1.063 28.342 1.00 89.31 314 LEU A CA 1
ATOM 2559 C C . LEU A 1 314 ? -8.916 -1.740 28.545 1.00 89.31 314 LEU A C 1
ATOM 2561 O O . LEU A 1 314 ? -9.671 -1.913 27.589 1.00 89.31 314 LEU A O 1
ATOM 2565 N N . ALA A 1 315 ? -9.279 -2.087 29.781 1.00 89.31 315 ALA A N 1
ATOM 2566 C CA . ALA A 1 315 ? -10.586 -2.670 30.073 1.00 89.31 315 ALA A CA 1
ATOM 2567 C C . ALA A 1 315 ? -11.741 -1.703 29.767 1.00 89.31 315 ALA A C 1
ATOM 2569 O O . ALA A 1 315 ? -12.780 -2.134 29.258 1.00 89.31 315 ALA A O 1
ATOM 2570 N N . GLU A 1 316 ? -11.561 -0.409 30.041 1.00 87.25 316 GLU A N 1
ATOM 2571 C CA . GLU A 1 316 ? -12.529 0.631 29.693 1.00 87.25 316 GLU A CA 1
ATOM 2572 C C . GLU A 1 316 ? -12.707 0.736 28.173 1.00 87.25 316 GLU A C 1
ATOM 2574 O O . GLU A 1 316 ? -13.843 0.749 27.691 1.00 87.25 316 GLU A O 1
ATOM 2579 N N . VAL A 1 317 ? -11.603 0.720 27.415 1.00 86.50 317 VAL A N 1
ATOM 2580 C CA . VAL A 1 317 ? -11.630 0.722 25.945 1.00 86.50 317 VAL A CA 1
ATOM 2581 C C . VAL A 1 317 ? -12.392 -0.493 25.416 1.00 86.50 317 VAL A C 1
ATOM 2583 O O . VAL A 1 317 ? -13.335 -0.316 24.645 1.00 86.50 317 VAL A O 1
ATOM 2586 N N . VAL A 1 318 ? -12.064 -1.723 25.843 1.00 85.25 318 VAL A N 1
ATOM 2587 C CA . VAL A 1 318 ? -12.806 -2.915 25.379 1.00 85.25 318 VAL A CA 1
ATOM 2588 C C . VAL A 1 318 ? -14.285 -2.787 25.727 1.00 85.25 318 VAL A C 1
ATOM 2590 O O . VAL A 1 318 ? -15.125 -2.981 24.852 1.00 85.25 318 VAL A O 1
ATOM 2593 N N . SER A 1 319 ? -14.609 -2.400 26.964 1.00 83.88 319 SER A N 1
ATOM 2594 C CA . SER A 1 319 ? -15.994 -2.254 27.414 1.00 83.88 319 SER A CA 1
ATOM 2595 C C . SER A 1 319 ? -16.780 -1.236 26.589 1.00 83.88 319 SER A C 1
ATOM 2597 O O . SER A 1 319 ? -17.963 -1.468 26.325 1.00 83.88 319 SER A O 1
ATOM 2599 N N . ARG A 1 320 ? -16.150 -0.128 26.179 1.00 84.88 320 ARG A N 1
ATOM 2600 C CA . ARG A 1 320 ? -16.766 0.904 25.334 1.00 84.88 320 ARG A CA 1
ATOM 2601 C C . ARG A 1 320 ? -17.194 0.332 23.983 1.00 84.88 320 ARG A C 1
ATOM 2603 O O . ARG A 1 320 ? -18.282 0.647 23.515 1.00 84.88 320 ARG A O 1
ATOM 2610 N N . TYR A 1 321 ? -16.375 -0.529 23.377 1.00 78.56 321 TYR A N 1
ATOM 2611 C CA . TYR A 1 321 ? -16.626 -1.108 22.049 1.00 78.56 321 TYR A CA 1
ATOM 2612 C C . TYR A 1 321 ? -17.406 -2.432 22.054 1.00 78.56 321 TYR A C 1
ATOM 2614 O O . TYR A 1 321 ? -17.755 -2.922 20.979 1.00 78.56 321 TYR A O 1
ATOM 2622 N N . THR A 1 322 ? -17.663 -3.037 23.218 1.00 73.44 322 THR A N 1
ATOM 2623 C CA . THR A 1 322 ? -18.422 -4.297 23.328 1.00 73.44 322 THR A CA 1
ATOM 2624 C C . THR A 1 322 ? -19.810 -4.119 23.933 1.00 73.44 322 THR A C 1
ATOM 2626 O O . THR A 1 322 ? -20.772 -4.666 23.402 1.00 73.44 322 THR A O 1
ATOM 2629 N N . VAL A 1 323 ? -19.915 -3.381 25.041 1.00 74.88 323 VAL A N 1
ATOM 2630 C CA . VAL A 1 323 ? -21.168 -3.163 25.787 1.00 74.88 323 VAL A CA 1
ATOM 2631 C C . VAL A 1 323 ? -21.635 -1.708 25.671 1.00 74.88 323 VAL A C 1
ATOM 2633 O O . VAL A 1 323 ? -22.821 -1.427 25.817 1.00 74.88 323 VAL A O 1
ATOM 2636 N N . GLY A 1 324 ? -20.705 -0.779 25.433 1.00 75.19 324 GLY A N 1
ATOM 2637 C CA . GLY A 1 324 ? -20.987 0.641 25.230 1.00 75.19 324 GLY A CA 1
ATOM 2638 C C . GLY A 1 324 ? -21.372 1.001 23.793 1.00 75.19 324 GLY A C 1
ATOM 2639 O O . GLY A 1 324 ? -21.590 0.143 22.938 1.00 75.19 324 GLY A O 1
ATOM 2640 N N . TYR A 1 325 ? -21.426 2.308 23.525 1.00 77.19 325 TYR A N 1
ATOM 2641 C CA . TYR A 1 325 ? -21.763 2.858 22.204 1.00 77.19 325 TYR A CA 1
ATOM 2642 C C . TYR A 1 325 ? -20.527 3.096 21.314 1.00 77.19 325 TYR A C 1
ATOM 2644 O O . TYR A 1 325 ? -20.587 3.830 20.326 1.00 77.19 325 TYR A O 1
ATOM 2652 N N . GLY A 1 326 ? -19.382 2.501 21.658 1.00 79.31 326 GLY A N 1
ATOM 2653 C CA . GLY A 1 326 ? -18.123 2.697 20.946 1.00 79.31 326 GLY A CA 1
ATOM 2654 C C . GLY A 1 326 ? -17.715 4.169 20.915 1.00 79.31 326 GLY A C 1
ATOM 2655 O O . GLY A 1 326 ? -17.758 4.865 21.929 1.00 79.31 326 GLY A O 1
ATOM 2656 N N . ILE A 1 327 ? -17.357 4.654 19.726 1.00 80.50 327 ILE A N 1
ATOM 2657 C CA . ILE A 1 327 ? -16.944 6.045 19.506 1.00 80.50 327 ILE A CA 1
ATOM 2658 C C . ILE A 1 327 ? -18.045 7.058 19.859 1.00 80.50 327 ILE A C 1
ATOM 2660 O O . ILE A 1 327 ? -17.738 8.158 20.310 1.00 80.50 327 ILE A O 1
ATOM 2664 N N . LEU A 1 328 ? -19.328 6.688 19.723 1.00 83.06 328 LEU A N 1
ATOM 2665 C CA . LEU A 1 328 ? -20.444 7.581 20.050 1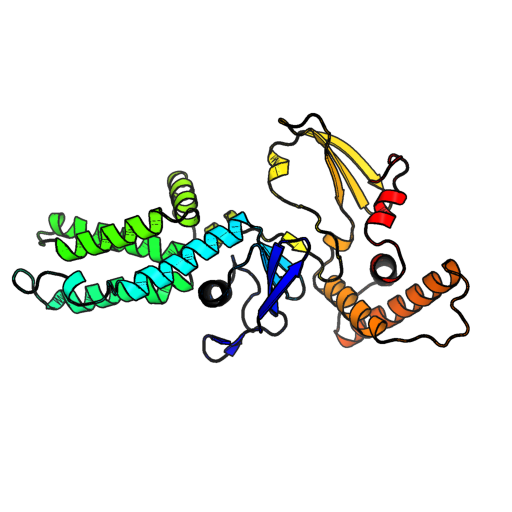.00 83.06 328 LEU A CA 1
ATOM 2666 C C . LEU A 1 328 ? -20.458 7.936 21.534 1.00 83.06 328 LEU A C 1
ATOM 2668 O O . LEU A 1 328 ? -20.889 9.022 21.889 1.00 83.06 328 LEU A O 1
ATOM 2672 N N . GLU A 1 329 ? -19.959 7.061 22.406 1.00 84.50 329 GLU A N 1
ATOM 2673 C CA . GLU A 1 329 ? -19.876 7.358 23.835 1.00 84.50 329 GLU A CA 1
ATOM 2674 C C . GLU A 1 329 ? -18.945 8.547 24.115 1.00 84.50 329 GLU A C 1
ATOM 2676 O O . GLU A 1 329 ? -19.223 9.354 25.001 1.00 84.50 329 GLU A O 1
ATOM 2681 N N . LEU A 1 330 ? -17.885 8.704 23.315 1.00 84.88 330 LEU A N 1
ATOM 2682 C CA . LEU A 1 330 ? -16.997 9.862 23.390 1.00 84.88 330 LEU A CA 1
ATOM 2683 C C . LEU A 1 330 ? -17.686 11.128 22.874 1.00 84.88 330 LEU A C 1
ATOM 2685 O O . LEU A 1 330 ? -17.603 12.161 23.531 1.00 84.88 330 LEU A O 1
ATOM 2689 N N . LEU A 1 331 ? -18.423 11.034 21.762 1.00 87.12 331 LEU A N 1
ATOM 2690 C CA . LEU A 1 331 ? -19.188 12.167 21.225 1.00 87.12 331 LEU A CA 1
ATOM 2691 C C . LEU A 1 331 ? -20.293 12.619 22.191 1.00 87.12 331 LEU A C 1
ATOM 2693 O O . LEU A 1 331 ? -20.439 13.804 22.455 1.00 87.12 331 LEU A O 1
ATOM 2697 N N . LEU A 1 332 ? -21.035 11.681 22.780 1.00 87.00 332 LEU A N 1
ATOM 2698 C CA . LEU A 1 332 ? -22.091 11.970 23.757 1.00 87.00 332 LEU A CA 1
ATOM 2699 C C . LEU A 1 332 ? -21.544 12.510 25.086 1.00 87.00 332 LEU A C 1
ATOM 2701 O O . LEU A 1 332 ? -22.280 13.134 25.849 1.00 87.00 332 LEU A O 1
ATOM 2705 N N . SER A 1 333 ? -20.264 12.270 25.378 1.00 87.50 333 SER A N 1
ATOM 2706 C CA . SER A 1 333 ? -19.588 12.845 26.544 1.00 87.50 333 SER A CA 1
ATOM 2707 C C . SER A 1 333 ? -19.191 14.309 26.330 1.00 87.50 333 SER A C 1
ATOM 2709 O O . SER A 1 333 ? -18.908 15.017 27.302 1.00 87.50 333 SER A O 1
ATOM 2711 N N . ASP A 1 334 ? -19.177 14.781 25.082 1.00 91.19 334 ASP A N 1
ATOM 2712 C CA . ASP A 1 334 ? -18.869 16.163 24.753 1.00 91.19 334 ASP A CA 1
ATOM 2713 C C . ASP A 1 334 ? -20.084 17.066 24.987 1.00 91.19 334 ASP A C 1
ATOM 2715 O O . ASP A 1 334 ? -21.054 17.079 24.233 1.00 91.19 334 ASP A O 1
ATOM 2719 N N . ARG A 1 335 ? -20.005 17.891 26.033 1.00 89.94 335 ARG A N 1
ATOM 2720 C CA . ARG A 1 335 ? -21.070 18.841 26.388 1.00 89.94 335 ARG A CA 1
ATOM 2721 C C . ARG A 1 335 ? -21.272 19.952 25.354 1.00 89.94 335 ARG A C 1
ATOM 2723 O O . ARG A 1 335 ? -22.271 20.661 25.451 1.00 89.94 335 ARG A O 1
ATOM 2730 N N . LYS A 1 336 ? -20.329 20.159 24.424 1.00 89.75 336 LYS A N 1
ATOM 2731 C CA . LYS A 1 336 ? -20.473 21.130 23.329 1.00 89.75 336 LYS A CA 1
ATOM 2732 C C . LYS A 1 336 ? -21.284 20.562 22.156 1.00 89.75 336 LYS A C 1
ATOM 2734 O O . LYS A 1 336 ? -21.762 21.342 21.334 1.00 89.75 336 LYS A O 1
ATOM 2739 N N . ILE A 1 337 ? -21.465 19.241 22.078 1.00 89.06 337 ILE A N 1
ATOM 2740 C CA . ILE A 1 337 ? -22.299 18.598 21.060 1.00 89.06 337 ILE A CA 1
ATOM 2741 C C . ILE A 1 337 ? -23.756 18.616 21.526 1.00 89.06 337 ILE A C 1
ATOM 2743 O O . ILE A 1 337 ? -24.080 18.188 22.629 1.00 89.06 337 ILE A O 1
ATOM 2747 N N . THR A 1 338 ? -24.642 19.139 20.676 1.00 87.31 338 THR A N 1
ATOM 2748 C CA . THR A 1 338 ? -26.091 19.189 20.952 1.00 87.31 338 THR A CA 1
ATOM 2749 C C . THR A 1 338 ? -26.845 18.124 20.163 1.00 87.31 338 THR A C 1
ATOM 2751 O O . THR A 1 338 ? -27.680 17.425 20.728 1.00 87.31 338 THR A O 1
ATOM 2754 N N . ASP A 1 339 ? -26.493 17.958 18.886 1.00 85.38 339 ASP A N 1
ATOM 2755 C CA . ASP A 1 339 ? -27.144 17.034 17.961 1.00 85.38 339 ASP A CA 1
ATOM 2756 C C . ASP A 1 339 ? -26.092 16.152 17.270 1.00 85.38 339 ASP A C 1
ATOM 2758 O O . ASP A 1 339 ? -25.049 16.642 16.830 1.00 85.38 339 ASP A O 1
ATOM 2762 N N . VAL A 1 340 ? -26.372 14.850 17.164 1.00 82.62 340 VAL A N 1
ATOM 2763 C CA . VAL A 1 340 ? -25.582 13.864 16.406 1.00 82.62 340 VAL A CA 1
ATOM 2764 C C . VAL A 1 340 ? -26.528 13.221 15.393 1.00 82.62 340 VAL A C 1
ATOM 2766 O O . VAL A 1 340 ? -27.561 12.684 15.795 1.00 82.62 340 VAL A O 1
ATOM 2769 N N . PHE A 1 341 ? -26.197 13.324 14.103 1.00 74.50 341 PHE A N 1
ATOM 2770 C CA . PHE A 1 341 ? -27.022 12.845 12.985 1.00 74.50 341 PHE A CA 1
ATOM 2771 C C . PHE A 1 341 ? -26.517 11.527 12.408 1.00 74.50 341 PHE A C 1
ATOM 2773 O O . PHE A 1 341 ? -25.278 11.377 12.287 1.00 74.50 341 PHE A O 1
#

Secondary structure (DSSP, 8-state):
-EETTEEPPPEEEEEETTEEEEEEE-TT-SS-S-TTT-HHHHHHHHHHHTT---SEEEEESSSEEEE-HHHHHHHHHHHHHHHHHHHHTTTSGGGT--TTTS-GGGHHHHHHHHHIIIIIITTT-HHHHHHHHHHHHHHHHHTTTTTPPPPHHHHHHHHHHHHHHHTSHHHHHHHHHHTT-SS---HHHHHHHH---EEE-TT--SPP---GGGGGPEEEEEEEETTEEEEEEE-TT-SSPEEEEE-GGGG--HHHHHHHHHHHHHHHT----TTS-S-HHHHHHHHHHHHHHHHHHHHHHTT----HHHHHHHHHHHHHHHTS-THHHHHHH-TT-----

Sequence (341 aa):
MKIGGFEVGPYALREEGGKKHLIYACKDCVYGASLADDPHCRFHIVNVLQKSDADLIVLADVYERVYNEEQTKQWKEISDLVNDFKGKEYWSYSHLGDPQTESESEFGARHNEVMQITYEVLSYDPIKAYLRCLSAIKKEASKVQTGGKPSRVYVQTLQEIREAFEKTKFIQHVKEYLLRLDELPETQELYRHFFEAEVKPSFIGSRLMFGNEVENFELVDEYSVGKSNVQIFNHPNKVAKLYFINPPEYSLSPEKYFLLSKTKEVVSGYNPGRSGLSDIAASRNYFTRVYQATIRDLAHRNNIQIEGEEIEELAEVVSRYTVGYGILELLLSDRKITDVF

pLDDT: mean 83.46, std 11.93, range [38.91, 97.94]

Foldseek 3Di:
DDDPNDDFFDWDWDADPNFTEIEGAHAPPPFDLFPLATLVNLLVLLVVLLPDDGQWYWYDHLWTFIDGNVRSVLSNLLSVQLVVCVVVVCLDQQQQADPVPDDCPCSVVLSVLSCCLNPVCSSRFVPVSLVSLVVVLVVLVCCVVVVHDRGPSNNVSSVVSNVSSCVRPLSVVVVVVVVVDPDDDDSSVVSVVVDDTDTHQPLAPDDQDDDPQCVQWDWDDWDDLPPKIWTWTDHPPDPDIDIHIGDVLSVDDSLLSSLLVVLLVVCVPDDDDPPFPPDLVSVLVVQLVSQLVSSVVVCVVVVNDDDSVSSSVSSVQSSCSPSNPHVVVSVVSDPVDDDDD

Radius of gyration: 26.31 Å; chains: 1; bounding box: 63×48×77 Å

Organism: NCBI:txid3101447